Protein AF-A0A510J9M6-F1 (afdb_monomer_lite)

Secondary structure (DSSP, 8-state):
-HHHHHHHHHHHHHHH-SS--HHHHHHHHHHHHHHHHHHHHHT--TTS-----TTHHHHHHHHHHHHHHHHHHHHHHHHHHHHHHTT-HHHHHHHHHHHHHHHHHHHHHHHHHHHHHHHH-S-STTHHHHHHHHHHHHHHHHHHHHHHHHHHTT-GGGHHHHHHHHHHHH--TT-SS-HHHHHHS-HHHHHHHHHHHHHHHHHHHHHHHHHS-HHHHHHHHHHHHHHHHHHHHHHHHHHHHHHHHHTSSS-HHHHHHHHHHHHHHHHHHHHHHHHHTS----------

Structure (mmCIF, N/CA/C/O backbone):
data_AF-A0A510J9M6-F1
#
_entry.id   AF-A0A510J9M6-F1
#
loop_
_atom_site.group_PDB
_atom_site.id
_atom_site.type_symbol
_atom_site.label_atom_id
_atom_site.label_alt_id
_atom_site.label_comp_id
_atom_site.label_asym_id
_atom_site.label_entity_id
_atom_site.label_seq_id
_atom_site.pdbx_PDB_ins_code
_atom_site.Cartn_x
_atom_site.Cartn_y
_atom_site.Cartn_z
_atom_site.occupancy
_atom_site.B_iso_or_equiv
_atom_site.auth_seq_id
_atom_site.auth_comp_id
_atom_site.auth_asym_id
_atom_site.auth_atom_id
_atom_site.pdbx_PDB_model_num
ATOM 1 N N . MET A 1 1 ? 28.371 -8.648 14.569 1.00 33.22 1 MET A N 1
ATOM 2 C CA . MET A 1 1 ? 28.528 -9.184 13.195 1.00 33.22 1 MET A CA 1
ATOM 3 C C . MET A 1 1 ? 27.232 -9.119 12.382 1.00 33.22 1 MET A C 1
ATOM 5 O O . MET A 1 1 ? 27.293 -8.613 11.273 1.00 33.22 1 MET A O 1
ATOM 9 N N . ILE A 1 2 ? 26.071 -9.507 12.931 1.00 28.42 2 ILE A N 1
ATOM 10 C CA . ILE A 1 2 ? 24.758 -9.529 12.238 1.00 28.42 2 ILE A CA 1
ATOM 11 C C . ILE A 1 2 ? 24.434 -8.243 11.441 1.00 28.42 2 ILE A C 1
ATOM 13 O O . ILE A 1 2 ? 24.120 -8.328 10.259 1.00 28.42 2 ILE A O 1
ATOM 17 N N . LYS A 1 3 ? 24.613 -7.043 12.024 1.00 26.47 3 LYS A N 1
ATOM 18 C CA . LYS A 1 3 ? 24.410 -5.755 11.314 1.00 26.47 3 LYS A CA 1
ATOM 19 C C . LYS A 1 3 ? 25.260 -5.581 10.043 1.00 26.47 3 LYS A C 1
ATOM 21 O O . LYS A 1 3 ? 24.836 -4.878 9.136 1.00 26.47 3 LYS A O 1
ATOM 26 N N . LYS A 1 4 ? 26.450 -6.198 9.975 1.00 27.12 4 LYS A N 1
ATOM 27 C CA . LYS A 1 4 ? 27.247 -6.244 8.740 1.00 27.12 4 LYS A CA 1
ATOM 28 C C . LYS A 1 4 ? 26.675 -7.288 7.781 1.00 27.12 4 LYS A C 1
ATOM 30 O O . LYS A 1 4 ? 26.426 -6.936 6.643 1.00 27.12 4 LYS A O 1
ATOM 35 N N . MET A 1 5 ? 26.368 -8.504 8.247 1.00 28.47 5 MET A N 1
ATOM 36 C CA . MET A 1 5 ? 25.802 -9.570 7.402 1.00 28.47 5 MET A CA 1
ATOM 37 C C . MET A 1 5 ? 24.523 -9.152 6.662 1.00 28.47 5 MET A C 1
ATOM 39 O O . MET A 1 5 ? 24.453 -9.381 5.465 1.00 28.47 5 MET A O 1
ATOM 43 N N . ILE A 1 6 ? 23.551 -8.499 7.312 1.00 35.50 6 ILE A N 1
ATOM 44 C CA . ILE A 1 6 ? 22.284 -8.121 6.648 1.00 35.50 6 ILE A CA 1
ATOM 45 C C . ILE A 1 6 ? 22.521 -7.092 5.526 1.00 35.50 6 ILE A C 1
ATOM 47 O O . ILE A 1 6 ? 22.049 -7.290 4.407 1.00 35.50 6 ILE A O 1
ATOM 51 N N . MET A 1 7 ? 23.327 -6.048 5.769 1.00 30.92 7 MET A N 1
ATOM 52 C CA . MET A 1 7 ? 23.712 -5.112 4.700 1.00 30.92 7 MET A CA 1
ATOM 53 C C . MET A 1 7 ? 24.601 -5.768 3.638 1.00 30.92 7 MET A C 1
ATOM 55 O O . MET A 1 7 ? 24.479 -5.441 2.463 1.00 30.92 7 MET A O 1
ATOM 59 N N . THR A 1 8 ? 25.470 -6.709 4.017 1.00 29.86 8 THR A N 1
ATOM 60 C CA . THR A 1 8 ? 26.273 -7.485 3.066 1.00 29.86 8 THR A CA 1
ATOM 61 C C . THR A 1 8 ? 25.389 -8.373 2.195 1.00 29.86 8 THR A C 1
ATOM 63 O O . THR A 1 8 ? 25.648 -8.432 1.008 1.00 29.86 8 THR A O 1
ATOM 66 N N . VAL A 1 9 ? 24.316 -8.988 2.702 1.00 35.41 9 VAL A N 1
ATOM 67 C CA . VAL A 1 9 ? 23.367 -9.758 1.875 1.00 35.41 9 VAL A CA 1
ATOM 68 C C . VAL A 1 9 ? 22.630 -8.839 0.896 1.00 35.41 9 VAL A C 1
ATOM 70 O O . VAL A 1 9 ? 22.574 -9.149 -0.291 1.00 35.41 9 VAL A O 1
ATOM 73 N N . PHE A 1 10 ? 22.158 -7.670 1.348 1.00 34.81 10 PHE A N 1
ATOM 74 C CA . PHE A 1 10 ? 21.507 -6.689 0.468 1.00 34.81 10 PHE A CA 1
ATOM 75 C C . PHE A 1 10 ? 22.465 -6.121 -0.598 1.00 34.81 10 PHE A C 1
ATOM 77 O O . PHE A 1 10 ? 22.068 -5.901 -1.738 1.00 34.81 10 PHE A O 1
ATOM 84 N N . ALA A 1 11 ? 23.741 -5.913 -0.257 1.00 38.84 11 ALA A N 1
ATOM 85 C CA . ALA A 1 11 ? 24.764 -5.470 -1.201 1.00 38.84 11 ALA A CA 1
ATOM 86 C C . ALA A 1 11 ? 25.208 -6.588 -2.158 1.00 38.84 11 ALA A C 1
ATOM 88 O O . ALA A 1 11 ? 25.372 -6.335 -3.348 1.00 38.84 11 ALA A O 1
ATOM 89 N N . VAL A 1 12 ? 25.388 -7.818 -1.666 1.00 35.44 12 VAL A N 1
ATOM 90 C CA . VAL A 1 12 ? 25.851 -8.969 -2.454 1.00 35.44 12 VAL A CA 1
ATOM 91 C C . VAL A 1 12 ? 24.785 -9.397 -3.454 1.00 35.44 12 VAL A C 1
ATOM 93 O O . VAL A 1 12 ? 25.118 -9.490 -4.625 1.00 35.44 12 VAL A O 1
ATOM 96 N N . LEU A 1 13 ? 23.511 -9.544 -3.072 1.00 35.72 13 LEU A N 1
ATOM 97 C CA . LEU A 1 13 ? 22.448 -9.888 -4.036 1.00 35.72 13 LEU A CA 1
ATOM 98 C C . LEU A 1 13 ? 22.309 -8.844 -5.158 1.00 35.72 13 LEU A C 1
ATOM 100 O O . LEU A 1 13 ? 22.099 -9.199 -6.313 1.00 35.72 13 LEU A O 1
ATOM 104 N N . VAL A 1 14 ? 22.502 -7.561 -4.831 1.00 41.16 14 VAL A N 1
ATOM 105 C CA . VAL A 1 14 ? 22.455 -6.439 -5.788 1.00 41.16 14 VAL A CA 1
ATOM 106 C C . VAL A 1 14 ? 23.729 -6.318 -6.648 1.00 41.16 14 VAL A C 1
ATOM 108 O O . VAL A 1 14 ? 23.693 -5.627 -7.664 1.00 41.16 14 VAL A O 1
ATOM 111 N N . SER A 1 15 ? 24.847 -6.956 -6.275 1.00 38.09 15 SER A N 1
ATOM 112 C CA . SER A 1 15 ? 26.140 -6.826 -6.982 1.00 38.09 15 SER A CA 1
ATOM 113 C C . SER A 1 15 ? 26.690 -8.108 -7.610 1.00 38.09 15 SER A C 1
ATOM 115 O O . SER A 1 15 ? 27.525 -8.009 -8.505 1.00 38.09 15 SER A O 1
ATOM 117 N N . SER A 1 16 ? 26.256 -9.296 -7.177 1.00 31.70 16 SER A N 1
ATOM 118 C CA . SER A 1 16 ? 26.825 -10.578 -7.622 1.00 31.70 16 SER A CA 1
ATOM 119 C C . SER A 1 16 ? 26.042 -11.280 -8.731 1.00 31.70 16 SER A C 1
ATOM 121 O O . SER A 1 16 ? 26.575 -12.203 -9.346 1.00 31.70 16 SER A O 1
ATOM 123 N N . THR A 1 17 ? 24.810 -10.854 -9.024 1.00 35.97 17 THR A N 1
ATOM 124 C CA . THR A 1 17 ? 24.027 -11.379 -10.150 1.00 35.97 17 THR A CA 1
ATOM 125 C C . THR A 1 17 ? 23.686 -10.251 -11.118 1.00 35.97 17 THR A C 1
ATOM 127 O O . THR A 1 17 ? 23.282 -9.168 -10.707 1.00 35.97 17 THR A O 1
ATOM 130 N N . GLY A 1 18 ? 23.813 -10.501 -12.425 1.00 42.47 18 GLY A N 1
ATOM 131 C CA . GLY A 1 18 ? 23.361 -9.571 -13.472 1.00 42.47 18 GLY A CA 1
ATOM 132 C C . GLY A 1 18 ? 21.833 -9.477 -13.605 1.00 42.47 18 GLY A C 1
ATOM 133 O O . GLY A 1 18 ? 21.338 -8.963 -14.605 1.00 42.47 18 GLY A O 1
ATOM 134 N N . PHE A 1 19 ? 21.091 -9.995 -12.625 1.00 45.44 19 PHE A N 1
ATOM 135 C CA . PHE A 1 19 ? 19.638 -10.097 -12.608 1.00 45.44 19 PHE A CA 1
ATOM 136 C C . PHE A 1 19 ? 19.039 -9.175 -11.537 1.00 45.44 19 PHE A C 1
ATOM 138 O O . PHE A 1 19 ? 19.743 -8.550 -10.744 1.00 45.44 19 PHE A O 1
ATOM 145 N N . ALA A 1 20 ? 17.720 -9.014 -11.571 1.00 60.25 20 ALA A N 1
ATOM 146 C CA . ALA A 1 20 ? 16.975 -8.413 -10.469 1.00 60.25 20 ALA A CA 1
ATOM 147 C C . ALA A 1 20 ? 16.431 -9.518 -9.535 1.00 60.25 20 ALA A C 1
ATOM 149 O O . ALA A 1 20 ? 16.648 -10.695 -9.806 1.00 60.25 20 ALA A O 1
ATOM 150 N N . ILE A 1 21 ? 15.814 -9.156 -8.413 1.00 74.88 21 ILE A N 1
ATOM 151 C CA . ILE A 1 21 ? 15.669 -9.999 -7.212 1.00 74.88 21 ILE A CA 1
ATOM 152 C C . ILE A 1 21 ? 14.295 -10.704 -7.120 1.00 74.88 21 ILE A C 1
ATOM 154 O O . ILE A 1 21 ? 14.154 -11.672 -6.399 1.00 74.88 21 ILE A O 1
ATOM 158 N N . THR A 1 22 ? 13.292 -10.315 -7.898 1.00 84.31 22 THR A N 1
ATOM 159 C CA . THR A 1 22 ? 11.883 -10.727 -7.761 1.00 84.31 22 THR A CA 1
ATOM 160 C C . THR A 1 22 ? 11.230 -10.314 -6.442 1.00 84.31 22 THR A C 1
ATOM 162 O O . THR A 1 22 ? 11.853 -10.130 -5.393 1.00 84.31 22 THR A O 1
ATOM 165 N N . ASN A 1 23 ? 9.912 -10.168 -6.499 1.00 90.25 23 ASN A N 1
ATOM 166 C CA . ASN A 1 23 ? 9.091 -9.883 -5.329 1.00 90.25 23 ASN A CA 1
ATOM 167 C C . ASN A 1 23 ? 9.106 -11.041 -4.320 1.00 90.25 23 ASN A C 1
ATOM 169 O O . ASN A 1 23 ? 9.039 -10.804 -3.116 1.00 90.25 23 ASN A O 1
ATOM 173 N N . GLU A 1 24 ? 9.253 -12.281 -4.792 1.00 89.81 24 GLU A N 1
ATOM 174 C CA . GLU A 1 24 ? 9.304 -13.472 -3.942 1.00 89.81 24 GLU A CA 1
ATOM 175 C C . GLU A 1 24 ? 10.539 -13.455 -3.030 1.00 89.81 24 GLU A C 1
ATOM 177 O O . GLU A 1 24 ? 10.421 -13.690 -1.825 1.00 89.81 24 GLU A O 1
ATOM 182 N N . GLN A 1 25 ? 11.719 -13.098 -3.559 1.00 86.75 25 GLN A N 1
ATOM 183 C CA . GLN A 1 25 ? 12.928 -13.017 -2.732 1.00 86.75 25 GLN A CA 1
ATOM 184 C C . GLN A 1 25 ? 12.879 -11.820 -1.769 1.00 86.75 25 GLN A C 1
ATOM 186 O O . GLN A 1 25 ? 13.387 -11.935 -0.652 1.00 86.75 25 GLN A O 1
ATOM 191 N N . ILE A 1 26 ? 12.236 -10.702 -2.148 1.00 87.12 26 ILE A N 1
ATOM 192 C CA . ILE A 1 26 ? 11.988 -9.574 -1.230 1.00 87.12 26 ILE A CA 1
ATOM 193 C C . ILE A 1 26 ? 11.135 -10.033 -0.040 1.00 87.12 26 ILE A C 1
ATOM 195 O O . ILE A 1 26 ? 11.549 -9.830 1.101 1.00 87.12 26 ILE A O 1
ATOM 199 N N . ILE A 1 27 ? 10.001 -10.701 -0.284 1.00 88.81 27 ILE A N 1
ATOM 200 C CA . ILE A 1 27 ? 9.108 -11.212 0.774 1.00 88.81 27 ILE A CA 1
ATOM 201 C C . ILE A 1 27 ? 9.850 -12.221 1.664 1.00 88.81 27 ILE A C 1
ATOM 203 O O . ILE A 1 27 ? 9.823 -12.108 2.892 1.00 88.81 27 ILE A O 1
ATOM 207 N N . ALA A 1 28 ? 10.575 -13.177 1.071 1.00 87.25 28 ALA A N 1
ATOM 208 C CA . ALA A 1 28 ? 11.343 -14.171 1.821 1.00 87.25 28 ALA A CA 1
ATOM 209 C C . ALA A 1 28 ? 12.431 -13.526 2.706 1.00 87.25 28 ALA A C 1
ATOM 211 O O . ALA A 1 28 ? 12.620 -13.921 3.862 1.00 87.25 28 ALA A O 1
ATOM 212 N N . GLN A 1 29 ? 13.120 -12.495 2.203 1.00 83.31 29 GLN A N 1
ATOM 213 C CA . GLN A 1 29 ? 14.103 -11.731 2.974 1.00 83.31 29 GLN A CA 1
ATOM 214 C C . GLN A 1 29 ? 13.449 -10.873 4.069 1.00 83.31 29 GLN A C 1
ATOM 216 O O . GLN A 1 29 ? 14.010 -10.760 5.167 1.00 83.31 29 GLN A O 1
ATOM 221 N N . GLY A 1 30 ? 12.271 -10.303 3.802 1.00 86.06 30 GLY A N 1
ATOM 222 C CA . GLY A 1 30 ? 11.445 -9.589 4.775 1.00 86.06 30 GLY A CA 1
ATOM 223 C C . GLY A 1 30 ? 11.079 -10.494 5.949 1.00 86.06 30 GLY A C 1
ATOM 224 O O . GLY A 1 30 ? 11.444 -10.202 7.089 1.00 86.06 30 GLY A O 1
ATOM 225 N N . ALA A 1 31 ? 10.486 -11.656 5.668 1.00 86.25 31 ALA A N 1
ATOM 226 C CA . ALA A 1 31 ? 10.128 -12.667 6.664 1.00 86.25 31 ALA A CA 1
ATOM 227 C C . ALA A 1 31 ? 11.340 -13.154 7.486 1.00 86.25 31 ALA A C 1
ATOM 229 O O . ALA A 1 31 ? 11.278 -13.216 8.718 1.00 86.25 31 ALA A O 1
ATOM 230 N N . ALA A 1 32 ? 12.477 -13.435 6.838 1.00 86.88 32 ALA A N 1
ATOM 231 C CA . ALA A 1 32 ? 13.709 -13.820 7.531 1.00 86.88 32 ALA A CA 1
ATOM 232 C C . ALA A 1 32 ? 14.245 -12.704 8.449 1.00 86.88 32 ALA A C 1
ATOM 234 O O . ALA A 1 32 ? 14.728 -12.976 9.551 1.00 86.88 32 ALA A O 1
ATOM 235 N N . THR A 1 33 ? 14.125 -11.442 8.025 1.00 87.00 33 THR A N 1
ATOM 236 C CA . THR A 1 33 ? 14.540 -10.266 8.807 1.00 87.00 33 THR A CA 1
ATOM 237 C C . THR A 1 33 ? 13.612 -10.033 9.998 1.00 87.00 33 THR A C 1
ATOM 239 O O . THR A 1 33 ? 14.101 -9.849 11.113 1.00 87.00 33 THR A O 1
ATOM 242 N N . GLN A 1 34 ? 12.292 -10.121 9.800 1.00 86.19 34 GLN A N 1
ATOM 243 C CA . GLN A 1 34 ? 11.297 -10.086 10.876 1.00 86.19 34 GLN A CA 1
ATOM 244 C C . GLN A 1 34 ? 11.593 -11.158 11.930 1.00 86.19 34 GLN A C 1
ATOM 246 O O . GLN A 1 34 ? 11.709 -10.835 13.114 1.00 86.19 34 GLN A O 1
ATOM 251 N N . LYS A 1 35 ? 11.813 -12.412 11.504 1.00 87.12 35 LYS A N 1
ATOM 252 C CA . LYS A 1 35 ? 12.161 -13.512 12.411 1.00 87.12 35 LYS A CA 1
ATOM 253 C C . LYS A 1 35 ? 13.462 -13.236 13.169 1.00 87.12 35 LYS A C 1
ATOM 255 O O . LYS A 1 35 ? 13.491 -13.383 14.385 1.00 87.12 35 LYS A O 1
ATOM 260 N N . ALA A 1 36 ? 14.521 -12.792 12.490 1.00 86.94 36 ALA A N 1
ATOM 261 C CA . ALA A 1 36 ? 15.801 -12.497 13.135 1.00 86.94 36 ALA A CA 1
ATOM 262 C C . ALA A 1 36 ? 15.706 -11.352 14.163 1.00 86.94 36 ALA A C 1
ATOM 264 O O . ALA A 1 36 ? 16.387 -11.385 15.190 1.00 86.94 36 ALA A O 1
ATOM 265 N N . ILE A 1 37 ? 14.857 -10.346 13.917 1.00 86.00 37 ILE A N 1
ATOM 266 C CA . ILE A 1 37 ? 14.576 -9.270 14.877 1.00 86.00 37 ILE A CA 1
ATOM 267 C C . ILE A 1 37 ? 13.757 -9.815 16.053 1.00 86.00 37 ILE A C 1
ATOM 269 O O . ILE A 1 37 ? 14.122 -9.565 17.201 1.00 86.00 37 ILE A O 1
ATOM 273 N N . PHE A 1 38 ? 12.711 -10.607 15.803 1.00 85.12 38 PHE A N 1
ATOM 274 C CA . PHE A 1 38 ? 11.926 -11.246 16.860 1.00 85.12 38 PHE A CA 1
ATOM 275 C C . PHE A 1 38 ? 12.803 -12.134 17.756 1.00 85.12 38 PHE A C 1
ATOM 277 O O . PHE A 1 38 ? 12.872 -11.903 18.961 1.00 85.12 38 PHE A O 1
ATOM 284 N N . ASP A 1 39 ? 13.563 -13.066 17.171 1.00 83.88 39 ASP A N 1
ATOM 285 C CA . ASP A 1 39 ? 14.498 -13.953 17.877 1.00 83.88 39 ASP A CA 1
ATOM 286 C C . ASP A 1 39 ? 15.511 -13.151 18.719 1.00 83.88 39 ASP A C 1
ATOM 288 O O . ASP A 1 39 ? 15.842 -13.541 19.838 1.00 83.88 39 ASP A O 1
ATOM 292 N N . LYS A 1 40 ? 16.000 -12.012 18.211 1.00 83.81 40 LYS A N 1
ATOM 293 C CA . LYS A 1 40 ? 16.939 -11.121 18.914 1.00 83.81 40 LYS A CA 1
ATOM 294 C C . LYS A 1 40 ? 16.334 -10.492 20.172 1.00 83.81 40 LYS A C 1
ATOM 296 O O . LYS A 1 40 ? 17.072 -10.298 21.139 1.00 83.81 40 LYS A O 1
ATOM 301 N N . TYR A 1 41 ? 15.053 -10.121 20.161 1.00 78.06 41 TYR A N 1
ATOM 302 C CA . TYR A 1 41 ? 14.381 -9.547 21.333 1.00 78.06 41 TYR A CA 1
ATOM 303 C C . TYR A 1 41 ? 13.826 -10.621 22.273 1.00 78.06 41 TYR A C 1
ATOM 305 O O . TYR A 1 41 ? 13.896 -10.447 23.487 1.00 78.06 41 TYR A O 1
ATOM 313 N N . TYR A 1 42 ? 13.369 -11.753 21.737 1.00 76.25 42 TYR A N 1
ATOM 314 C CA . TYR A 1 42 ? 12.875 -12.886 22.515 1.00 76.25 42 TYR A CA 1
ATOM 315 C C . TYR A 1 42 ? 13.995 -13.578 23.313 1.00 76.25 42 TYR A C 1
ATOM 317 O O . TYR A 1 42 ? 13.843 -13.840 24.503 1.00 76.25 42 TYR A O 1
ATOM 325 N N . ASN A 1 43 ? 15.163 -13.806 22.701 1.00 71.19 43 ASN A N 1
ATOM 326 C CA . ASN A 1 43 ? 16.291 -14.514 23.328 1.00 71.19 43 ASN A CA 1
ATOM 327 C C . ASN A 1 43 ? 17.244 -13.592 24.125 1.00 71.19 43 ASN A C 1
ATOM 329 O O . ASN A 1 43 ? 18.419 -13.911 24.323 1.00 71.19 43 ASN A O 1
ATOM 333 N N . ARG A 1 44 ? 16.790 -12.406 24.548 1.00 58.31 44 ARG A N 1
ATOM 334 C CA . ARG A 1 44 ? 17.675 -11.311 24.984 1.00 58.31 44 ARG A CA 1
ATOM 335 C C . ARG A 1 44 ? 18.042 -11.318 26.478 1.00 58.31 44 ARG A C 1
ATOM 337 O O . ARG A 1 44 ? 17.899 -10.298 27.143 1.00 58.31 44 ARG A O 1
ATOM 344 N N . THR A 1 45 ? 18.639 -12.404 26.982 1.00 53.47 45 THR A N 1
ATOM 345 C CA . THR A 1 45 ? 19.448 -12.368 28.229 1.00 53.47 45 THR A CA 1
ATOM 346 C C . THR A 1 45 ? 20.642 -13.334 28.205 1.00 53.47 45 THR A C 1
ATOM 348 O O . THR A 1 45 ? 20.443 -14.511 27.915 1.00 53.47 45 THR A O 1
ATOM 351 N N . PRO A 1 46 ? 21.853 -12.908 28.628 1.00 52.44 46 PRO A N 1
ATOM 352 C CA . PRO A 1 46 ? 23.010 -13.797 28.821 1.00 52.44 46 PRO A CA 1
ATOM 353 C C . PRO A 1 46 ? 22.960 -14.723 30.056 1.00 52.44 46 PRO A C 1
ATOM 355 O O . PRO A 1 46 ? 23.931 -15.432 30.297 1.00 52.44 46 PRO A O 1
ATOM 358 N N . SER A 1 47 ? 21.904 -14.679 30.880 1.00 55.31 47 SER A N 1
ATOM 359 C CA . SER A 1 47 ? 21.914 -15.220 32.256 1.00 55.31 47 SER A CA 1
ATOM 360 C C . SER A 1 47 ? 20.735 -16.135 32.626 1.00 55.31 47 SER A C 1
ATOM 362 O O . SER A 1 47 ? 20.444 -16.306 33.806 1.00 55.31 47 SER A O 1
ATOM 364 N N . GLY A 1 48 ? 20.039 -16.719 31.646 1.00 48.75 48 GLY A N 1
ATOM 365 C CA . GLY A 1 48 ? 19.147 -17.872 31.863 1.00 48.75 48 GLY A CA 1
ATOM 366 C C . GLY A 1 48 ? 17.817 -17.641 32.601 1.00 48.75 48 GLY A C 1
ATOM 367 O O . GLY A 1 48 ? 17.032 -18.579 32.697 1.00 48.75 48 GLY A O 1
ATOM 368 N N . THR A 1 49 ? 17.514 -16.435 33.088 1.00 50.19 49 THR A N 1
ATOM 369 C CA . THR A 1 49 ? 16.210 -16.109 33.693 1.00 50.19 49 THR A CA 1
ATOM 370 C C . THR A 1 49 ? 15.323 -15.328 32.727 1.00 50.19 49 THR A C 1
ATOM 372 O O . THR A 1 49 ? 15.605 -14.190 32.352 1.00 50.19 49 THR A O 1
ATOM 375 N N . SER A 1 50 ? 14.210 -15.944 32.328 1.00 51.59 50 SER A N 1
ATOM 376 C CA . SER A 1 50 ? 13.259 -15.377 31.374 1.00 51.59 50 SER A CA 1
ATOM 377 C C . SER A 1 50 ? 12.453 -14.224 31.978 1.00 51.59 50 SER A C 1
ATOM 379 O O . SER A 1 50 ? 11.385 -14.432 32.559 1.00 51.59 50 SER A O 1
ATOM 381 N N . ARG A 1 51 ? 12.892 -12.982 31.756 1.00 45.84 51 ARG A N 1
ATOM 382 C CA . ARG A 1 51 ? 11.939 -11.875 31.630 1.00 45.84 51 ARG A CA 1
ATOM 383 C C . ARG A 1 51 ? 11.441 -11.856 30.190 1.00 45.84 51 ARG A C 1
ATOM 385 O O . ARG A 1 51 ? 12.145 -11.370 29.310 1.00 45.84 51 ARG A O 1
ATOM 392 N N . LYS A 1 52 ? 10.217 -12.356 29.966 1.00 51.16 52 LYS A N 1
ATOM 393 C CA . LYS A 1 52 ? 9.413 -11.890 28.827 1.00 51.16 52 LYS A CA 1
ATOM 394 C C . LYS A 1 52 ? 9.435 -10.362 28.890 1.00 51.16 52 LYS A C 1
ATOM 396 O O . LYS A 1 52 ? 9.086 -9.804 29.932 1.00 51.16 52 LYS A O 1
ATOM 401 N N . ASP A 1 53 ? 9.872 -9.699 27.823 1.00 51.97 53 ASP A N 1
ATOM 402 C CA . ASP A 1 53 ? 9.644 -8.263 27.691 1.00 51.97 53 ASP A CA 1
ATOM 403 C C . ASP A 1 53 ? 8.124 -8.073 27.683 1.00 51.97 53 ASP A C 1
ATOM 405 O O . ASP A 1 53 ? 7.445 -8.537 26.766 1.00 51.97 53 ASP A O 1
ATOM 409 N N . GLY A 1 54 ? 7.587 -7.453 28.740 1.00 56.00 54 GLY A N 1
ATOM 410 C CA . GLY A 1 54 ? 6.147 -7.226 28.889 1.00 56.00 54 GLY A CA 1
ATOM 411 C C . GLY A 1 54 ? 5.567 -6.368 27.763 1.00 56.00 54 GLY A C 1
ATOM 412 O O . GLY A 1 54 ? 4.358 -6.330 27.598 1.00 56.00 54 GLY A O 1
ATOM 413 N N . ASN A 1 55 ? 6.433 -5.722 26.976 1.00 70.06 55 ASN A N 1
ATOM 414 C CA . ASN A 1 55 ? 6.103 -4.958 25.786 1.00 70.06 55 ASN A CA 1
ATOM 415 C C . ASN A 1 55 ? 6.984 -5.367 24.586 1.00 70.06 55 ASN A C 1
ATOM 417 O O . ASN A 1 55 ? 7.392 -4.510 23.803 1.00 70.06 55 ASN A O 1
ATOM 421 N N . LEU A 1 56 ? 7.263 -6.670 24.407 1.00 73.50 56 LEU A N 1
ATOM 422 C CA . LEU A 1 56 ? 8.095 -7.217 23.316 1.00 73.50 56 LEU A CA 1
ATOM 423 C C . LEU A 1 56 ? 7.807 -6.583 21.941 1.00 73.50 56 LEU A C 1
ATOM 425 O O . LEU A 1 56 ? 8.732 -6.261 21.195 1.00 73.50 56 LEU A O 1
ATOM 429 N N . LEU A 1 57 ? 6.531 -6.365 21.618 1.00 75.94 57 LEU A N 1
ATOM 430 C CA . LEU A 1 57 ? 6.093 -5.780 20.349 1.00 75.94 57 LEU A CA 1
ATOM 431 C C . LEU A 1 57 ? 6.545 -4.317 20.166 1.00 75.94 57 LEU A C 1
ATOM 433 O O . LEU A 1 57 ? 6.953 -3.938 19.068 1.00 75.94 57 LEU A O 1
ATOM 437 N N . ASN A 1 58 ? 6.582 -3.523 21.243 1.00 76.38 58 ASN A N 1
ATOM 438 C CA . ASN A 1 58 ? 7.104 -2.148 21.227 1.00 76.38 58 ASN A CA 1
ATOM 439 C C . ASN A 1 58 ? 8.622 -2.103 20.991 1.00 76.38 58 ASN A C 1
ATOM 441 O O . ASN A 1 58 ? 9.136 -1.100 20.502 1.00 76.38 58 ASN A O 1
ATOM 445 N N . SER A 1 59 ? 9.336 -3.184 21.311 1.00 79.06 59 SER A N 1
ATOM 446 C CA . SER A 1 59 ? 10.770 -3.338 21.050 1.00 79.06 59 SER A CA 1
ATOM 447 C C . SER A 1 59 ? 11.052 -3.871 19.632 1.00 79.06 59 SER A C 1
ATOM 449 O O . SER A 1 59 ? 11.973 -3.401 18.962 1.00 79.06 59 SER A O 1
ATOM 451 N N . VAL A 1 60 ? 10.257 -4.838 19.155 1.00 82.44 60 VAL A N 1
ATOM 452 C CA . VAL A 1 60 ? 10.425 -5.503 17.848 1.00 82.44 60 VAL A CA 1
ATOM 453 C C . VAL A 1 60 ? 10.011 -4.599 16.684 1.00 82.44 60 VAL A C 1
ATOM 455 O O . VAL A 1 60 ? 10.797 -4.387 15.758 1.00 82.44 60 VAL A O 1
ATOM 458 N N . PHE A 1 61 ? 8.791 -4.056 16.708 1.00 83.19 61 PHE A N 1
ATOM 459 C CA . PHE A 1 61 ? 8.197 -3.424 15.528 1.00 83.19 61 PHE A CA 1
ATOM 460 C C . PHE A 1 61 ? 8.911 -2.150 15.048 1.00 83.19 61 PHE A C 1
ATOM 462 O O . PHE A 1 61 ? 9.112 -2.0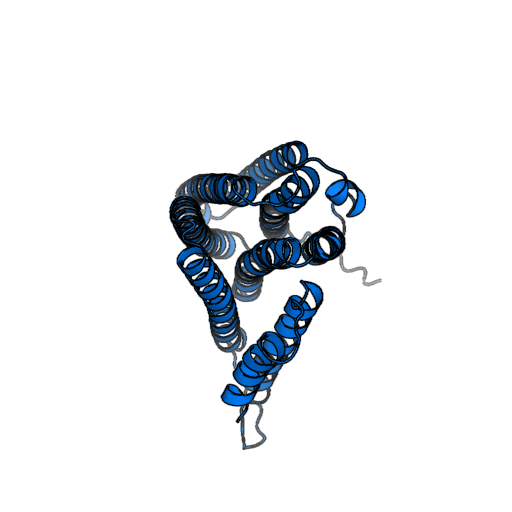36 13.837 1.00 83.19 61 PHE A O 1
ATOM 469 N N . PRO A 1 62 ? 9.384 -1.224 15.910 1.00 85.62 62 PRO A N 1
ATOM 470 C CA . PRO A 1 62 ? 10.142 -0.063 15.442 1.00 85.62 62 PRO A CA 1
ATOM 471 C C . PRO A 1 62 ? 11.431 -0.450 14.712 1.00 85.62 62 PRO A C 1
ATOM 473 O O . PRO A 1 62 ? 11.812 0.221 13.753 1.00 85.62 62 PRO A O 1
ATOM 476 N N . GLU A 1 63 ? 12.094 -1.544 15.110 1.00 87.62 63 GLU A N 1
ATOM 477 C CA . GLU A 1 63 ? 13.275 -2.031 14.394 1.00 87.62 63 GLU A CA 1
ATOM 478 C C . GLU A 1 63 ? 12.901 -2.651 13.045 1.00 87.62 63 GLU A C 1
ATOM 480 O O . GLU A 1 63 ? 13.590 -2.381 12.063 1.00 87.62 63 GLU A O 1
ATOM 485 N N . VAL A 1 64 ? 11.802 -3.409 12.953 1.00 86.31 64 VAL A N 1
ATOM 486 C CA . VAL A 1 64 ? 11.322 -3.930 11.662 1.00 86.31 64 VAL A CA 1
ATOM 487 C C . VAL A 1 64 ? 10.991 -2.789 10.696 1.00 86.31 64 VAL A C 1
ATOM 489 O O . VAL A 1 64 ? 11.544 -2.754 9.597 1.00 86.31 64 VAL A O 1
ATOM 492 N N . ILE A 1 65 ? 10.166 -1.821 11.115 1.00 85.19 65 ILE A N 1
ATOM 493 C CA . ILE A 1 65 ? 9.784 -0.674 10.273 1.00 85.19 65 ILE A CA 1
ATOM 494 C C . ILE A 1 65 ? 11.022 0.136 9.859 1.00 85.19 65 ILE A C 1
ATOM 496 O O . ILE A 1 65 ? 11.161 0.473 8.689 1.00 85.19 65 ILE A O 1
ATOM 500 N N . THR A 1 66 ? 11.991 0.347 10.759 1.00 86.00 66 THR A N 1
ATOM 501 C CA . THR A 1 66 ? 13.255 1.032 10.417 1.00 86.00 66 THR A CA 1
ATOM 502 C C . THR A 1 66 ? 14.062 0.288 9.342 1.00 86.00 66 THR A C 1
ATOM 504 O O . THR A 1 66 ? 14.692 0.926 8.496 1.00 86.00 66 THR A O 1
ATOM 507 N N . ASN A 1 67 ? 14.075 -1.052 9.350 1.00 85.25 67 ASN A N 1
ATOM 508 C CA . ASN A 1 67 ? 14.742 -1.827 8.297 1.00 85.25 67 ASN A CA 1
ATOM 509 C C . ASN A 1 67 ? 13.985 -1.717 6.962 1.00 85.25 67 ASN A C 1
ATOM 511 O O . ASN A 1 67 ? 14.620 -1.528 5.924 1.00 85.25 67 ASN A O 1
ATOM 515 N N . LEU A 1 68 ? 12.650 -1.772 6.988 1.00 83.62 68 LEU A N 1
ATOM 516 C CA . LEU A 1 68 ? 11.803 -1.662 5.798 1.00 83.62 68 LEU A CA 1
ATOM 517 C C . LEU A 1 68 ? 11.871 -0.261 5.152 1.00 83.62 68 LEU A C 1
ATOM 519 O O . LEU A 1 68 ? 12.014 -0.151 3.934 1.00 83.62 68 LEU A O 1
ATOM 523 N N . ASP A 1 69 ? 11.896 0.803 5.960 1.00 78.81 69 ASP A N 1
ATOM 524 C CA . ASP A 1 69 ? 12.181 2.180 5.525 1.00 78.81 69 ASP A CA 1
ATOM 525 C C . ASP A 1 69 ? 13.569 2.301 4.877 1.00 78.81 69 ASP A C 1
ATOM 527 O O . ASP A 1 69 ? 13.755 3.033 3.902 1.00 78.81 69 ASP A O 1
ATOM 531 N N . GLY A 1 70 ? 14.564 1.583 5.410 1.00 78.56 70 GLY A N 1
ATOM 532 C CA . GLY A 1 70 ? 15.911 1.516 4.842 1.00 78.56 70 GLY A CA 1
ATOM 533 C C . GLY A 1 70 ? 15.933 0.876 3.451 1.00 78.56 70 GLY A C 1
ATOM 534 O O . GLY A 1 70 ? 16.596 1.394 2.550 1.00 78.56 70 GLY A O 1
ATOM 535 N N . ILE A 1 71 ? 15.169 -0.204 3.259 1.00 78.69 71 ILE A N 1
ATOM 536 C CA . ILE A 1 71 ? 14.972 -0.854 1.953 1.00 78.69 71 ILE A CA 1
ATOM 537 C C . ILE A 1 71 ? 14.303 0.115 0.973 1.00 78.69 71 ILE A C 1
ATOM 539 O O . ILE A 1 71 ? 14.811 0.308 -0.133 1.00 78.69 71 ILE A O 1
ATOM 543 N N . ASN A 1 72 ? 13.224 0.776 1.400 1.00 78.50 72 ASN A N 1
ATOM 544 C CA . ASN A 1 72 ? 12.469 1.723 0.582 1.00 78.50 72 ASN A CA 1
ATOM 545 C C . ASN A 1 72 ? 13.346 2.895 0.099 1.00 78.50 72 ASN A C 1
ATOM 547 O O . ASN A 1 72 ? 13.465 3.147 -1.102 1.00 78.50 72 ASN A O 1
ATOM 551 N N . ARG A 1 73 ? 14.086 3.538 1.014 1.00 80.62 73 ARG A N 1
ATOM 552 C CA . ARG A 1 73 ? 15.070 4.579 0.656 1.00 80.62 73 ARG A CA 1
ATOM 553 C C . ARG A 1 73 ? 16.122 4.061 -0.325 1.00 80.62 73 ARG A C 1
ATOM 555 O O . ARG A 1 73 ? 16.444 4.748 -1.288 1.00 80.62 73 ARG A O 1
ATOM 562 N N . GLY A 1 74 ? 16.599 2.829 -0.138 1.00 80.75 74 GLY A N 1
ATOM 563 C CA . GLY A 1 74 ? 17.530 2.181 -1.062 1.00 80.75 74 GLY A CA 1
ATOM 564 C C . GLY A 1 74 ? 16.961 1.948 -2.469 1.00 80.75 74 GLY A C 1
ATOM 565 O O . GLY A 1 74 ? 17.719 1.992 -3.438 1.00 80.75 74 GLY A O 1
ATOM 566 N N . ILE A 1 75 ? 15.652 1.720 -2.610 1.00 79.06 75 ILE A N 1
ATOM 567 C CA . ILE A 1 75 ? 14.953 1.657 -3.906 1.00 79.06 75 ILE A CA 1
ATOM 568 C C . ILE A 1 75 ? 14.849 3.063 -4.517 1.00 79.06 75 ILE A C 1
ATOM 570 O O . ILE A 1 75 ? 15.196 3.250 -5.688 1.00 79.06 75 ILE A O 1
ATOM 574 N N . TYR A 1 76 ? 14.442 4.056 -3.718 1.00 83.94 76 TYR A N 1
ATOM 575 C CA . TYR A 1 76 ? 14.333 5.452 -4.142 1.00 83.94 76 TYR A CA 1
ATOM 576 C C . TYR A 1 76 ? 15.663 6.016 -4.661 1.00 83.94 76 TYR A C 1
ATOM 578 O O . TYR A 1 76 ? 15.715 6.522 -5.783 1.00 83.94 76 TYR A O 1
ATOM 586 N N . ASP A 1 77 ? 16.750 5.879 -3.897 1.00 85.62 77 ASP A N 1
ATOM 587 C CA . ASP A 1 77 ? 18.061 6.427 -4.257 1.00 85.62 77 ASP A CA 1
ATOM 588 C C . ASP A 1 77 ? 18.606 5.801 -5.551 1.00 85.62 77 ASP A C 1
ATOM 590 O O . ASP A 1 77 ? 19.110 6.514 -6.422 1.00 85.62 77 ASP A O 1
ATOM 594 N N . LYS A 1 78 ? 18.448 4.479 -5.732 1.00 85.31 78 LYS A N 1
ATOM 595 C CA . LYS A 1 78 ? 18.851 3.773 -6.963 1.00 85.31 78 LYS A CA 1
ATOM 596 C C . LYS A 1 78 ? 18.131 4.320 -8.193 1.00 85.31 78 LYS A C 1
ATOM 598 O O . LYS A 1 78 ? 18.778 4.653 -9.185 1.00 85.31 78 LYS A O 1
ATOM 603 N N . GLU A 1 79 ? 16.805 4.426 -8.140 1.00 89.12 79 GLU A N 1
ATOM 604 C CA . GLU A 1 79 ? 16.027 4.902 -9.285 1.00 89.12 79 GLU A CA 1
ATOM 605 C C . GLU A 1 79 ? 16.246 6.401 -9.535 1.00 89.12 79 GLU A C 1
ATOM 607 O O . GLU A 1 79 ? 16.368 6.819 -10.686 1.00 89.12 79 GLU A O 1
ATOM 612 N N . PHE A 1 80 ? 16.394 7.211 -8.483 1.00 89.31 80 PHE A N 1
ATOM 613 C CA . PHE A 1 80 ? 16.704 8.636 -8.600 1.00 89.31 80 PHE A CA 1
ATOM 614 C C . PHE A 1 80 ? 18.089 8.887 -9.219 1.00 89.31 80 PHE A C 1
ATOM 616 O O . PHE A 1 80 ? 18.237 9.812 -10.028 1.00 89.31 80 PHE A O 1
ATOM 623 N N . ASN A 1 81 ? 19.092 8.068 -8.889 1.00 89.00 81 ASN A N 1
ATOM 624 C CA . ASN A 1 81 ? 20.424 8.128 -9.497 1.00 89.00 81 ASN A CA 1
ATOM 625 C C . ASN A 1 81 ? 20.378 7.712 -10.970 1.00 89.00 81 ASN A C 1
ATOM 627 O O . ASN A 1 81 ? 20.757 8.517 -11.822 1.00 89.00 81 ASN A O 1
ATOM 631 N N . ARG A 1 82 ? 19.774 6.558 -11.287 1.00 91.00 82 ARG A N 1
ATOM 632 C CA . ARG A 1 82 ? 19.586 6.080 -12.669 1.00 91.00 82 ARG A CA 1
ATOM 633 C C . ARG A 1 82 ? 18.860 7.103 -13.554 1.00 91.00 82 ARG A C 1
ATOM 635 O O . ARG A 1 82 ? 19.307 7.393 -14.659 1.00 91.00 82 ARG A O 1
ATOM 642 N N . LEU A 1 83 ? 17.776 7.709 -13.058 1.00 93.06 83 LEU A N 1
ATOM 643 C CA . LEU A 1 83 ? 17.049 8.792 -13.744 1.00 93.06 83 LEU A CA 1
ATOM 644 C C . LEU A 1 83 ? 17.925 10.036 -13.989 1.00 93.06 83 LEU A C 1
ATOM 646 O O . LEU A 1 83 ? 17.664 10.807 -14.910 1.00 93.06 83 LEU A O 1
ATOM 650 N N . GLY A 1 84 ? 18.938 10.265 -13.147 1.00 90.31 84 GLY A N 1
ATOM 651 C CA . GLY A 1 84 ? 19.929 11.328 -13.321 1.00 90.31 84 GLY A CA 1
ATOM 652 C C . GLY A 1 84 ? 20.968 10.995 -14.389 1.00 90.31 84 GLY A C 1
ATOM 653 O O . GLY A 1 84 ? 21.207 11.816 -15.270 1.00 90.31 84 GLY A O 1
ATOM 654 N N . GLU A 1 85 ? 21.538 9.792 -14.333 1.00 92.12 85 GLU A N 1
ATOM 655 C CA . GLU A 1 85 ? 22.521 9.274 -15.297 1.00 92.12 85 GLU A CA 1
ATOM 656 C C . GLU A 1 85 ? 21.942 9.218 -16.718 1.00 92.12 85 GLU A C 1
ATOM 658 O O . GLU A 1 85 ? 22.558 9.710 -17.663 1.00 92.12 85 GLU A O 1
ATOM 663 N N . ALA A 1 86 ? 20.705 8.727 -16.851 1.00 90.06 86 ALA A N 1
ATOM 664 C CA . ALA A 1 86 ? 19.952 8.690 -18.104 1.00 90.06 86 ALA A CA 1
ATOM 665 C C . ALA A 1 86 ? 19.419 10.068 -18.562 1.00 90.06 86 ALA A C 1
ATOM 667 O O . ALA A 1 86 ? 18.787 10.163 -19.611 1.00 90.06 86 ALA A O 1
ATOM 668 N N . LYS A 1 87 ? 19.651 11.143 -17.790 1.00 93.69 87 LYS A N 1
ATOM 669 C CA . LYS A 1 87 ? 19.180 12.519 -18.061 1.00 93.69 87 LYS A CA 1
ATOM 670 C C . LYS A 1 87 ? 17.654 12.640 -18.245 1.00 93.69 87 LYS A C 1
ATOM 672 O O . LYS A 1 87 ? 17.161 13.591 -18.853 1.00 93.69 87 LYS A O 1
ATOM 677 N N . GLU A 1 88 ? 16.875 11.729 -17.658 1.00 93.81 88 GLU A N 1
ATOM 678 C CA . GLU A 1 88 ? 15.406 11.692 -17.732 1.00 93.81 88 GLU A CA 1
ATOM 679 C C . GLU A 1 88 ? 14.757 12.737 -16.790 1.00 93.81 88 GLU A C 1
ATOM 681 O O . GLU A 1 88 ? 13.924 12.416 -15.939 1.00 93.81 88 GLU A O 1
ATOM 686 N N . HIS A 1 89 ? 15.130 14.018 -16.914 1.00 93.62 89 HIS A N 1
ATOM 687 C CA . HIS A 1 89 ? 14.792 15.086 -15.958 1.00 93.62 89 HIS A CA 1
ATOM 688 C C . HIS A 1 89 ? 13.290 15.192 -15.630 1.00 93.62 89 HIS A C 1
ATOM 690 O O . HIS A 1 89 ? 12.924 15.351 -14.463 1.00 93.62 89 HIS A O 1
ATOM 696 N N . LYS A 1 90 ? 12.409 15.052 -16.633 1.00 95.12 90 LYS A N 1
ATOM 697 C CA . LYS A 1 90 ? 10.949 15.063 -16.432 1.00 95.12 90 LYS A CA 1
ATOM 698 C C . LYS A 1 90 ? 10.501 13.894 -15.550 1.00 95.12 90 LYS A C 1
ATOM 700 O O . LYS A 1 90 ? 9.807 14.112 -14.562 1.00 95.12 90 LYS A O 1
ATOM 705 N N . ARG A 1 91 ? 10.947 12.671 -15.856 1.00 95.06 91 ARG A N 1
ATOM 706 C CA . ARG A 1 91 ? 10.592 11.472 -15.081 1.00 95.06 91 ARG A CA 1
ATOM 707 C C . ARG A 1 91 ? 11.199 11.486 -13.683 1.00 95.06 91 ARG A C 1
ATOM 709 O O . ARG A 1 91 ? 10.535 11.063 -12.745 1.00 95.06 91 ARG A O 1
ATOM 716 N N . LYS A 1 92 ? 12.401 12.050 -13.521 1.00 96.00 92 LYS A N 1
ATOM 717 C CA . LYS A 1 92 ? 13.026 12.314 -12.214 1.00 96.00 92 LYS A CA 1
ATOM 718 C C . LYS A 1 92 ? 12.168 13.223 -11.332 1.00 96.00 92 LYS A C 1
ATOM 720 O O . LYS A 1 92 ? 12.044 12.972 -10.135 1.00 96.00 92 LYS A O 1
ATOM 725 N N . SER A 1 93 ? 11.539 14.240 -11.925 1.00 96.38 93 SER A N 1
ATOM 726 C CA . SER A 1 93 ? 10.579 15.107 -11.233 1.00 96.38 93 SER A CA 1
ATOM 727 C C . SER A 1 93 ? 9.302 14.351 -10.838 1.00 96.38 93 SER A C 1
ATOM 729 O O . SER A 1 93 ? 8.920 14.376 -9.667 1.00 96.38 93 SER A O 1
ATOM 731 N N . THR A 1 94 ? 8.690 13.603 -11.768 1.00 96.88 94 THR A N 1
ATOM 732 C CA . THR A 1 94 ? 7.487 12.793 -11.489 1.00 96.88 94 THR A CA 1
ATOM 733 C C . THR A 1 94 ? 7.737 11.747 -10.399 1.00 96.88 94 THR A C 1
ATOM 735 O O . THR A 1 94 ? 6.947 11.641 -9.466 1.00 96.88 94 THR A O 1
ATOM 738 N N . PHE A 1 95 ? 8.868 11.036 -10.453 1.00 96.06 95 PHE A N 1
ATOM 739 C CA . PHE A 1 95 ? 9.259 10.052 -9.442 1.00 96.06 95 PHE A CA 1
ATOM 740 C C . PHE A 1 95 ? 9.401 10.677 -8.049 1.00 96.06 95 PHE A C 1
ATOM 742 O O . PHE A 1 95 ? 8.859 10.163 -7.073 1.00 96.06 95 PHE A O 1
ATOM 749 N N . ARG A 1 96 ? 10.068 11.837 -7.953 1.00 95.81 96 ARG A N 1
ATOM 750 C CA . ARG A 1 96 ? 10.199 12.576 -6.690 1.00 95.81 96 ARG A CA 1
ATOM 751 C C . ARG A 1 96 ? 8.838 13.015 -6.136 1.00 95.81 96 ARG A C 1
ATOM 753 O O . ARG A 1 96 ? 8.614 12.884 -4.938 1.00 95.81 96 ARG A O 1
ATOM 760 N N . LYS A 1 97 ? 7.935 13.511 -6.991 1.00 97.06 97 LYS A N 1
ATOM 761 C CA . LYS A 1 97 ? 6.555 13.886 -6.624 1.00 97.06 97 LYS A CA 1
ATOM 762 C C . LYS A 1 97 ? 5.783 12.680 -6.074 1.00 97.06 97 LYS A C 1
ATOM 764 O O . LYS A 1 97 ? 5.247 12.762 -4.973 1.00 97.06 97 LYS A O 1
ATOM 769 N N . MET A 1 98 ? 5.787 11.566 -6.807 1.00 97.06 98 MET A N 1
ATOM 770 C CA . MET A 1 98 ? 5.155 10.303 -6.416 1.00 97.06 98 MET A CA 1
ATOM 771 C C . MET A 1 98 ? 5.674 9.803 -5.061 1.00 97.06 98 MET A C 1
ATOM 773 O O . MET A 1 98 ? 4.877 9.488 -4.185 1.00 97.06 98 MET A O 1
ATOM 777 N N . TYR A 1 99 ? 6.995 9.787 -4.861 1.00 94.44 99 TYR A N 1
ATOM 778 C CA . TYR A 1 99 ? 7.601 9.333 -3.609 1.00 94.44 99 TYR A CA 1
ATOM 779 C C . TYR A 1 99 ? 7.250 10.230 -2.412 1.00 94.44 99 TYR A C 1
ATOM 781 O O . TYR A 1 99 ? 6.977 9.721 -1.328 1.00 94.44 99 TYR A O 1
ATOM 789 N N . VAL A 1 100 ? 7.200 11.557 -2.587 1.00 95.44 100 VAL A N 1
ATOM 790 C CA . VAL A 1 100 ? 6.734 12.469 -1.524 1.00 95.44 100 VAL A CA 1
ATOM 791 C C . VAL A 1 100 ? 5.275 12.180 -1.162 1.00 95.44 100 VAL A C 1
ATOM 793 O O . VAL A 1 100 ? 4.970 12.005 0.012 1.00 95.44 100 VAL A O 1
ATOM 796 N N . GLN A 1 101 ? 4.396 12.039 -2.156 1.00 97.50 101 GLN A N 1
ATOM 797 C CA . GLN A 1 101 ? 2.972 11.765 -1.924 1.00 97.50 101 GLN A CA 1
ATOM 798 C C . GLN A 1 101 ? 2.724 10.391 -1.292 1.00 97.50 101 GLN A C 1
ATOM 800 O O . GLN A 1 101 ? 1.842 10.265 -0.448 1.00 97.50 101 GLN A O 1
ATOM 805 N N . PHE A 1 102 ? 3.531 9.388 -1.641 1.00 95.69 102 PHE A N 1
ATOM 806 C CA . PHE A 1 102 ? 3.544 8.101 -0.952 1.00 95.69 102 PHE A CA 1
ATOM 807 C C . PHE A 1 102 ? 3.905 8.257 0.536 1.00 95.69 102 PHE A C 1
ATOM 809 O O . PHE A 1 102 ? 3.189 7.757 1.398 1.00 95.69 102 PHE A O 1
ATOM 816 N N . ASN A 1 103 ? 4.971 8.999 0.860 1.00 94.00 103 ASN A N 1
ATOM 817 C CA . ASN A 1 103 ? 5.362 9.240 2.254 1.00 94.00 103 ASN A CA 1
ATOM 818 C C . ASN A 1 103 ? 4.281 10.015 3.033 1.00 94.00 103 ASN A C 1
ATOM 820 O O . ASN A 1 103 ? 4.003 9.677 4.184 1.00 94.00 103 ASN A O 1
ATOM 824 N N . ASP A 1 104 ? 3.636 11.008 2.411 1.00 96.75 104 ASP A N 1
ATOM 825 C CA . ASP A 1 104 ? 2.502 11.725 3.009 1.00 96.75 104 ASP A CA 1
ATOM 826 C C . ASP A 1 104 ? 1.312 10.782 3.274 1.00 96.75 104 ASP A C 1
ATOM 828 O O . ASP A 1 104 ? 0.715 10.833 4.354 1.00 96.75 104 ASP A O 1
ATOM 832 N N . TYR A 1 105 ? 0.995 9.889 2.326 1.00 96.56 105 TYR A N 1
ATOM 833 C CA . TYR A 1 105 ? -0.034 8.854 2.469 1.00 96.56 105 TYR A CA 1
ATOM 834 C C . TYR A 1 105 ? 0.276 7.884 3.618 1.00 96.56 105 TYR A C 1
ATOM 836 O O . TYR A 1 105 ? -0.564 7.727 4.500 1.00 96.56 105 TYR A O 1
ATOM 844 N N . ILE A 1 106 ? 1.478 7.297 3.680 1.00 93.31 106 ILE A N 1
ATOM 845 C CA . ILE A 1 106 ? 1.886 6.383 4.766 1.00 93.31 106 ILE A CA 1
ATOM 846 C C . ILE A 1 106 ? 1.851 7.075 6.130 1.00 93.31 106 ILE A C 1
ATOM 848 O O . ILE A 1 106 ? 1.360 6.506 7.110 1.00 93.31 106 ILE A O 1
ATOM 852 N N . LEU A 1 107 ? 2.340 8.316 6.211 1.00 93.12 107 LEU A N 1
ATOM 853 C CA . LEU A 1 107 ? 2.341 9.082 7.453 1.00 93.12 107 LEU A CA 1
ATOM 854 C C . LEU A 1 107 ? 0.915 9.369 7.943 1.00 93.12 107 LEU A C 1
ATOM 856 O O . LEU A 1 107 ? 0.671 9.356 9.153 1.00 93.12 107 LEU A O 1
ATOM 860 N N . GLU A 1 108 ? -0.029 9.623 7.034 1.00 95.75 108 GLU A N 1
ATOM 861 C CA . GLU A 1 108 ? -1.436 9.762 7.400 1.00 95.75 108 GLU A CA 1
ATOM 862 C C . GLU A 1 108 ? -2.088 8.411 7.714 1.00 95.75 108 GLU A C 1
ATOM 864 O O . GLU A 1 108 ? -2.817 8.336 8.698 1.00 95.75 108 GLU A O 1
ATOM 869 N N . ASN A 1 109 ? -1.774 7.339 6.976 1.00 94.00 109 ASN A N 1
ATOM 870 C CA . ASN A 1 109 ? -2.298 5.994 7.239 1.00 94.00 109 ASN A CA 1
ATOM 871 C C . ASN A 1 109 ? -1.898 5.516 8.641 1.00 94.00 109 ASN A C 1
ATOM 873 O O . ASN A 1 109 ? -2.731 5.016 9.393 1.00 94.00 109 ASN A O 1
ATOM 877 N N . SER A 1 110 ? -0.649 5.762 9.049 1.00 91.50 110 SER A N 1
ATOM 878 C CA . SER A 1 110 ? -0.159 5.466 10.399 1.00 91.50 110 SER A CA 1
ATOM 879 C C . SER A 1 110 ? -0.945 6.213 11.489 1.00 91.50 110 SER A C 1
ATOM 881 O O . SER A 1 110 ? -1.340 5.617 12.495 1.00 91.50 110 SER A O 1
ATOM 883 N N . LYS A 1 111 ? -1.217 7.511 11.291 1.00 92.88 111 LYS A N 1
ATOM 884 C CA . LYS A 1 111 ? -1.997 8.334 12.236 1.00 92.88 111 LYS A CA 1
ATOM 885 C C . LYS A 1 111 ? -3.462 7.910 12.282 1.00 92.88 111 LYS A C 1
ATOM 887 O O . LYS A 1 111 ? -4.020 7.775 13.367 1.00 92.88 111 LYS A O 1
ATOM 892 N N . PHE A 1 112 ? -4.067 7.698 11.118 1.00 94.44 112 PHE A N 1
ATOM 893 C CA . PHE A 1 112 ? -5.446 7.252 10.974 1.00 94.44 112 PHE A CA 1
ATOM 894 C C . PHE A 1 112 ? -5.645 5.883 11.623 1.00 94.44 112 PHE A C 1
ATOM 896 O O . PHE A 1 112 ? -6.486 5.770 12.507 1.00 94.44 112 PHE A O 1
ATOM 903 N N . SER A 1 113 ? -4.811 4.895 11.284 1.00 92.44 113 SER A N 1
ATOM 904 C CA . SER A 1 113 ? -4.838 3.557 11.890 1.00 92.44 113 SER A CA 1
ATOM 905 C C . SER A 1 113 ? -4.713 3.633 13.408 1.00 92.44 113 SER A C 1
ATOM 907 O O . SER A 1 113 ? -5.507 3.020 14.113 1.00 92.44 113 SER A O 1
ATOM 909 N N . ARG A 1 114 ? -3.779 4.445 13.936 1.00 90.94 114 ARG A N 1
ATOM 910 C CA . ARG A 1 114 ? -3.633 4.641 15.389 1.00 90.94 114 ARG A CA 1
ATOM 911 C C . ARG A 1 114 ? -4.900 5.197 16.018 1.00 90.94 114 ARG A C 1
ATOM 913 O O . ARG A 1 114 ? -5.337 4.652 17.021 1.00 90.94 114 ARG A O 1
ATOM 920 N N . ASN A 1 115 ? -5.481 6.240 15.433 1.00 90.19 115 ASN A N 1
ATOM 921 C CA . ASN A 1 115 ? -6.698 6.861 15.949 1.00 90.19 115 ASN A CA 1
ATOM 922 C C . ASN A 1 115 ? -7.910 5.921 15.865 1.00 90.19 115 ASN A C 1
ATOM 924 O O . ASN A 1 115 ? -8.719 5.896 16.785 1.00 90.19 115 ASN A O 1
ATOM 928 N N . VAL A 1 116 ? -8.044 5.155 14.781 1.00 90.69 116 VAL A N 1
ATOM 929 C CA . VAL A 1 116 ? -9.130 4.184 14.605 1.00 90.69 116 VAL A CA 1
ATOM 930 C C . VAL A 1 116 ? -8.988 3.048 15.612 1.00 90.69 116 VAL A C 1
ATOM 932 O O . VAL A 1 116 ? -9.903 2.806 16.394 1.00 90.69 116 VAL A O 1
ATOM 935 N N . PHE A 1 117 ? -7.834 2.387 15.648 1.00 90.12 117 PHE A N 1
ATOM 936 C CA . PHE A 1 117 ? -7.649 1.201 16.473 1.00 90.12 117 PHE A CA 1
ATOM 937 C C . PHE A 1 117 ? -7.662 1.510 17.976 1.00 90.12 117 PHE A C 1
ATOM 939 O O . PHE A 1 117 ? -8.291 0.775 18.735 1.00 90.12 117 PHE A O 1
ATOM 946 N N . SER A 1 118 ? -7.077 2.632 18.417 1.00 87.62 118 SER A N 1
ATOM 947 C CA . SER A 1 118 ? -7.098 3.013 19.840 1.00 87.62 118 SER A CA 1
ATOM 948 C C . SER A 1 118 ? -8.481 3.408 20.365 1.00 87.62 118 SER A C 1
ATOM 950 O O . SER A 1 118 ? -8.675 3.436 21.576 1.00 87.62 118 SER A O 1
ATOM 952 N N . ASN A 1 119 ? -9.432 3.736 19.482 1.00 84.56 119 ASN A N 1
ATOM 953 C CA . ASN A 1 119 ? -10.806 4.059 19.870 1.00 84.56 119 ASN A CA 1
ATOM 954 C C . ASN A 1 119 ? -11.766 2.876 19.656 1.00 84.56 119 ASN A C 1
ATOM 956 O O . ASN A 1 119 ? -12.728 2.763 20.402 1.00 84.56 119 ASN A O 1
ATOM 960 N N . PHE A 1 120 ? -11.544 2.013 18.655 1.00 86.94 120 PHE A N 1
ATOM 961 C CA . PHE A 1 120 ? -12.584 1.083 18.183 1.00 86.94 120 PHE A CA 1
ATOM 962 C C . PHE A 1 120 ? -12.213 -0.410 18.158 1.00 86.94 120 PHE A C 1
ATOM 964 O O . PHE A 1 120 ? -13.109 -1.221 17.904 1.00 86.94 120 PHE A O 1
ATOM 971 N N . LEU A 1 121 ? -10.959 -0.804 18.434 1.00 84.00 121 LEU A N 1
ATOM 972 C CA . LEU A 1 121 ? -10.648 -2.222 18.677 1.00 84.00 121 LEU A CA 1
ATOM 973 C C . LEU A 1 121 ? -11.306 -2.695 19.978 1.00 84.00 121 LEU A C 1
ATOM 975 O O . LEU A 1 121 ? -11.261 -1.995 20.992 1.00 84.00 121 LEU A O 1
ATOM 979 N N . GLN A 1 122 ? -11.875 -3.904 19.949 1.00 73.94 122 GLN A N 1
ATOM 980 C CA . GLN A 1 122 ? -12.406 -4.562 21.149 1.00 73.94 122 GLN A CA 1
ATOM 981 C C . GLN A 1 122 ? -11.280 -4.959 22.108 1.00 73.94 122 GLN A C 1
ATOM 983 O O . GLN A 1 122 ? -11.379 -4.706 23.306 1.00 73.94 122 GLN A O 1
ATOM 988 N N . GLU A 1 123 ? -10.199 -5.526 21.573 1.00 76.81 123 GLU A N 1
ATOM 989 C CA . GLU A 1 123 ? -9.042 -5.975 22.344 1.00 76.81 123 GLU A CA 1
ATOM 990 C C . GLU A 1 123 ? -7.895 -4.975 22.171 1.00 76.81 123 GLU A C 1
ATOM 992 O O . GLU A 1 123 ? -7.309 -4.830 21.099 1.00 76.81 123 GLU A O 1
ATOM 997 N N . GLN A 1 124 ? -7.599 -4.222 23.233 1.00 72.38 124 GLN A N 1
ATOM 998 C CA . GLN A 1 124 ? -6.556 -3.189 23.200 1.00 72.38 124 GLN A CA 1
ATOM 999 C C . GLN A 1 124 ? -5.136 -3.774 23.253 1.00 72.38 124 GLN A C 1
ATOM 1001 O O . GLN A 1 124 ? -4.199 -3.110 22.815 1.00 72.38 124 GLN A O 1
ATOM 1006 N N . ASP A 1 125 ? -4.974 -5.018 23.711 1.00 73.38 125 ASP A N 1
ATOM 1007 C CA . ASP A 1 125 ? -3.688 -5.730 23.691 1.00 73.38 125 ASP A CA 1
ATOM 1008 C C . ASP A 1 125 ? -3.216 -6.012 22.247 1.00 73.38 125 ASP A C 1
ATOM 1010 O O . ASP A 1 125 ? -2.018 -5.976 21.951 1.00 73.38 125 ASP A O 1
ATOM 1014 N N . ASP A 1 126 ? -4.165 -6.166 21.319 1.00 75.81 126 ASP A N 1
ATOM 1015 C CA . ASP A 1 126 ? -3.929 -6.383 19.890 1.00 75.81 126 ASP A CA 1
ATOM 1016 C C . ASP A 1 126 ? -3.557 -5.101 19.121 1.00 75.81 126 ASP A C 1
ATOM 1018 O O . ASP A 1 126 ? -2.956 -5.172 18.042 1.00 75.81 126 ASP A O 1
ATOM 1022 N N . LEU A 1 127 ? -3.828 -3.912 19.680 1.00 78.94 127 LEU A N 1
ATOM 1023 C CA . LEU A 1 127 ? -3.593 -2.600 19.052 1.00 78.94 127 LEU A CA 1
ATOM 1024 C C . LEU A 1 127 ? -2.226 -2.502 18.370 1.00 78.94 127 LEU A C 1
ATOM 1026 O O . LEU A 1 127 ? -2.101 -2.008 17.247 1.00 78.94 127 LEU A O 1
ATOM 1030 N N . GLN A 1 128 ? -1.185 -2.975 19.050 1.00 76.62 128 GLN A N 1
ATOM 1031 C CA . GLN A 1 128 ? 0.177 -2.840 18.566 1.00 76.62 128 GLN A CA 1
ATOM 1032 C C . GLN A 1 128 ? 0.484 -3.784 17.391 1.00 76.62 128 GLN A C 1
ATOM 1034 O O . GLN A 1 128 ? 1.260 -3.403 16.508 1.00 76.62 128 GLN A O 1
ATOM 1039 N N . ALA A 1 129 ? -0.138 -4.967 17.345 1.00 81.25 129 ALA A N 1
ATOM 1040 C CA . ALA A 1 129 ? -0.034 -5.911 16.233 1.00 81.25 129 ALA A CA 1
ATOM 1041 C C . ALA A 1 129 ? -0.809 -5.415 15.003 1.00 81.25 129 ALA A C 1
ATOM 1043 O O . ALA A 1 129 ? -0.264 -5.403 13.903 1.00 81.25 129 ALA A O 1
ATOM 1044 N N . TYR A 1 130 ? -2.025 -4.895 15.188 1.00 82.38 130 TYR A N 1
ATOM 1045 C CA . TYR A 1 130 ? -2.834 -4.336 14.100 1.00 82.38 130 TYR A CA 1
ATOM 1046 C C . TYR A 1 130 ? -2.188 -3.097 13.466 1.00 82.38 130 TYR A C 1
ATOM 1048 O O . TYR A 1 130 ? -2.141 -2.968 12.238 1.00 82.38 130 TYR A O 1
ATOM 1056 N N . LEU A 1 131 ? -1.618 -2.204 14.288 1.00 81.38 131 LEU 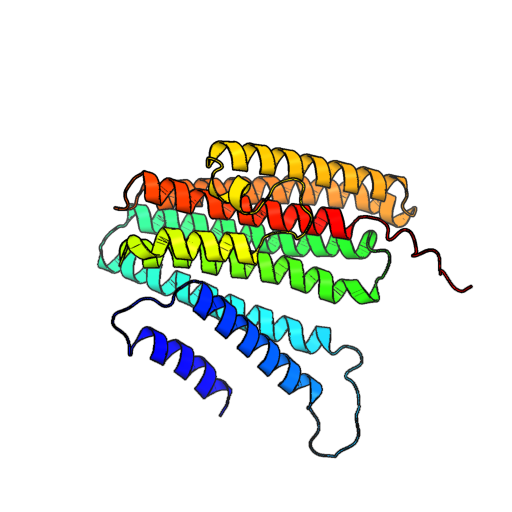A N 1
ATOM 1057 C CA . LEU A 1 131 ? -0.853 -1.055 13.798 1.00 81.38 131 LEU A CA 1
ATOM 1058 C C . LEU A 1 131 ? 0.386 -1.467 13.014 1.00 81.38 131 LEU A C 1
ATOM 1060 O O . LEU A 1 131 ? 0.691 -0.853 11.992 1.00 81.38 131 LEU A O 1
ATOM 1064 N N . TYR A 1 132 ? 1.101 -2.484 13.494 1.00 83.06 132 TYR A N 1
ATOM 1065 C CA . TYR A 1 132 ? 2.242 -3.032 12.778 1.00 83.06 132 TYR A CA 1
ATOM 1066 C C . TYR A 1 132 ? 1.819 -3.596 11.423 1.00 83.06 132 TYR A C 1
ATOM 1068 O O . TYR A 1 132 ? 2.380 -3.176 10.416 1.00 83.06 132 TYR A O 1
ATOM 1076 N N . THR A 1 133 ? 0.800 -4.459 11.385 1.00 84.94 133 THR A N 1
ATOM 1077 C CA . THR A 1 133 ? 0.330 -5.115 10.161 1.00 84.94 133 THR A CA 1
ATOM 1078 C C . THR A 1 133 ? -0.046 -4.104 9.080 1.00 84.94 133 THR A C 1
ATOM 1080 O O . THR A 1 133 ? 0.512 -4.170 7.987 1.00 84.94 133 THR A O 1
ATOM 1083 N N . ASN A 1 134 ? -0.899 -3.110 9.367 1.00 84.75 134 ASN A N 1
ATOM 1084 C CA . ASN A 1 134 ? -1.319 -2.160 8.326 1.00 84.75 134 ASN A CA 1
ATOM 1085 C C . ASN A 1 134 ? -0.155 -1.292 7.797 1.00 84.75 134 ASN A C 1
ATOM 1087 O O . ASN A 1 134 ? -0.029 -1.058 6.592 1.00 84.75 134 ASN A O 1
ATOM 1091 N N . ILE A 1 135 ? 0.726 -0.821 8.688 1.00 86.94 135 ILE A N 1
ATOM 1092 C CA . ILE A 1 135 ? 1.869 0.020 8.296 1.00 86.94 135 ILE A CA 1
ATOM 1093 C C . ILE A 1 135 ? 2.906 -0.808 7.523 1.00 86.94 135 ILE A C 1
ATOM 1095 O O . ILE A 1 135 ? 3.395 -0.350 6.491 1.00 86.94 135 ILE A O 1
ATOM 1099 N N . TYR A 1 136 ? 3.219 -2.019 7.992 1.00 87.25 136 TYR A N 1
ATOM 1100 C CA . TYR A 1 136 ? 4.163 -2.927 7.342 1.00 87.25 136 TYR A CA 1
ATOM 1101 C C . TYR A 1 136 ? 3.688 -3.297 5.933 1.00 87.25 136 TYR A C 1
ATOM 1103 O O . TYR A 1 136 ? 4.433 -3.085 4.978 1.00 87.25 136 TYR A O 1
ATOM 1111 N N . LEU A 1 137 ? 2.431 -3.746 5.793 1.00 87.06 137 LEU A N 1
ATOM 1112 C CA . LEU A 1 137 ? 1.837 -4.093 4.498 1.00 87.06 137 LEU A CA 1
ATOM 1113 C C . LEU A 1 137 ? 1.884 -2.917 3.518 1.00 87.06 137 LEU A C 1
ATOM 1115 O O . LEU A 1 137 ? 2.286 -3.106 2.377 1.00 87.06 137 LEU A O 1
ATOM 1119 N N . SER A 1 138 ? 1.548 -1.700 3.959 1.00 88.38 138 SER A N 1
ATOM 1120 C CA . SER A 1 138 ? 1.562 -0.519 3.081 1.00 88.38 138 SER A CA 1
ATOM 1121 C C . SER A 1 138 ? 2.978 -0.171 2.581 1.00 88.38 138 SER A C 1
ATOM 1123 O O . SER A 1 138 ? 3.173 0.153 1.412 1.00 88.38 138 SER A O 1
ATOM 1125 N N . ILE A 1 139 ? 3.998 -0.239 3.448 1.00 90.62 139 ILE A N 1
ATOM 1126 C CA . ILE A 1 139 ? 5.382 0.090 3.056 1.00 90.62 139 ILE A CA 1
ATOM 1127 C C . ILE A 1 139 ? 6.005 -1.037 2.217 1.00 90.62 139 ILE A C 1
ATOM 1129 O O . ILE A 1 139 ? 6.752 -0.764 1.275 1.00 90.62 139 ILE A O 1
ATOM 1133 N N . GLU A 1 140 ? 5.710 -2.300 2.527 1.00 90.44 140 GLU A N 1
ATOM 1134 C CA . GLU A 1 140 ? 6.229 -3.429 1.757 1.00 90.44 140 GLU A CA 1
ATOM 1135 C C . GLU A 1 140 ? 5.548 -3.540 0.390 1.00 90.44 140 GLU A C 1
ATOM 1137 O O . GLU A 1 140 ? 6.251 -3.695 -0.605 1.00 90.44 140 GLU A O 1
ATOM 1142 N N . ALA A 1 141 ? 4.228 -3.344 0.303 1.00 92.69 141 ALA A N 1
ATOM 1143 C CA . ALA A 1 141 ? 3.510 -3.279 -0.967 1.00 92.69 141 ALA A CA 1
ATOM 1144 C C . ALA A 1 141 ? 4.121 -2.229 -1.905 1.00 92.69 141 ALA A C 1
ATOM 1146 O O . ALA A 1 141 ? 4.447 -2.561 -3.041 1.00 92.69 141 ALA A O 1
ATOM 1147 N N . PHE A 1 142 ? 4.421 -1.016 -1.424 1.00 91.00 142 PHE A N 1
ATOM 1148 C CA . PHE A 1 142 ? 5.155 -0.022 -2.217 1.00 91.00 142 PHE A CA 1
ATOM 1149 C C . PHE A 1 142 ? 6.497 -0.546 -2.745 1.00 91.00 142 PHE A C 1
ATOM 1151 O O . PHE A 1 142 ? 6.819 -0.349 -3.920 1.00 91.00 142 PHE A O 1
ATOM 1158 N N . ASN A 1 143 ? 7.280 -1.223 -1.897 1.00 91.12 143 ASN A N 1
ATOM 1159 C CA . ASN A 1 143 ? 8.567 -1.795 -2.296 1.00 91.12 143 ASN A CA 1
ATOM 1160 C C . ASN A 1 143 ? 8.389 -2.853 -3.397 1.00 91.12 143 ASN A C 1
ATOM 1162 O O . ASN A 1 143 ? 9.135 -2.826 -4.374 1.00 91.12 143 ASN A O 1
ATOM 1166 N N . LEU A 1 144 ? 7.390 -3.735 -3.284 1.00 93.75 144 LEU A N 1
ATOM 1167 C CA . LEU A 1 144 ? 7.071 -4.759 -4.287 1.00 93.75 144 LEU A CA 1
ATOM 1168 C C . LEU A 1 144 ? 6.524 -4.141 -5.587 1.00 93.75 144 LEU A C 1
ATOM 1170 O O . LEU A 1 144 ? 6.923 -4.532 -6.685 1.00 93.75 144 LEU A O 1
ATOM 1174 N N . ASN A 1 145 ? 5.673 -3.121 -5.487 1.00 95.00 145 ASN A N 1
ATOM 1175 C CA . ASN A 1 145 ? 5.084 -2.400 -6.619 1.00 95.00 145 ASN A CA 1
ATOM 1176 C C . ASN A 1 145 ? 6.170 -1.672 -7.424 1.00 95.00 145 ASN A C 1
ATOM 1178 O O . ASN A 1 145 ? 6.253 -1.802 -8.650 1.00 95.00 145 ASN A O 1
ATOM 1182 N N . MET A 1 146 ? 7.072 -0.974 -6.727 1.00 92.75 146 MET A N 1
ATOM 1183 C CA . MET A 1 146 ? 8.249 -0.355 -7.333 1.00 92.75 146 MET A CA 1
ATOM 1184 C C . MET A 1 146 ? 9.221 -1.385 -7.900 1.00 92.75 146 MET A C 1
ATOM 1186 O O . MET A 1 146 ? 9.734 -1.179 -9.002 1.00 92.75 146 MET A O 1
ATOM 1190 N N . ASN A 1 147 ? 9.472 -2.488 -7.191 1.00 91.81 147 ASN A N 1
ATOM 1191 C CA . ASN A 1 147 ? 10.362 -3.536 -7.671 1.00 91.81 147 ASN A CA 1
ATOM 1192 C C . ASN A 1 147 ? 9.829 -4.151 -8.972 1.00 91.81 147 ASN A C 1
ATOM 1194 O O . ASN A 1 147 ? 10.531 -4.096 -9.975 1.00 91.81 147 ASN A O 1
ATOM 1198 N N . THR A 1 148 ? 8.563 -4.580 -9.014 1.00 94.75 148 THR A N 1
ATOM 1199 C CA . THR A 1 148 ? 7.886 -5.099 -10.224 1.00 94.75 148 THR A CA 1
ATOM 1200 C C . THR A 1 148 ? 8.186 -4.261 -11.469 1.00 94.75 148 THR A C 1
ATOM 1202 O O . THR A 1 148 ? 8.557 -4.793 -12.515 1.00 94.75 148 THR A O 1
ATOM 1205 N N . TYR A 1 149 ? 8.091 -2.935 -11.348 1.00 94.38 149 TYR A N 1
ATOM 1206 C CA . TYR A 1 149 ? 8.437 -2.004 -12.417 1.00 94.38 149 TYR A CA 1
ATOM 1207 C C . TYR A 1 149 ? 9.944 -1.964 -12.737 1.00 94.38 149 TYR A C 1
ATOM 1209 O O . TYR A 1 149 ? 10.331 -2.040 -13.907 1.00 94.38 149 TYR A O 1
ATOM 1217 N N . LEU A 1 150 ? 10.806 -1.829 -11.723 1.00 91.00 150 LEU A N 1
ATOM 1218 C CA . LEU A 1 150 ? 12.262 -1.749 -11.902 1.00 91.00 150 LEU A CA 1
ATOM 1219 C C . LEU A 1 150 ? 12.843 -3.016 -12.544 1.00 91.00 150 LEU A C 1
ATOM 1221 O O . LEU A 1 150 ? 13.817 -2.924 -13.298 1.00 91.00 150 LEU A O 1
ATOM 1225 N N . GLU A 1 151 ? 12.239 -4.170 -12.269 1.00 89.06 151 GLU A N 1
ATOM 1226 C CA . GLU A 1 151 ? 12.566 -5.459 -12.876 1.00 89.06 151 GLU A CA 1
ATOM 1227 C C . GLU A 1 151 ? 11.967 -5.613 -14.260 1.00 89.06 151 GLU A C 1
ATOM 1229 O O . GLU A 1 151 ? 12.694 -5.962 -15.186 1.00 89.06 151 GLU A O 1
ATOM 1234 N N . GLY A 1 152 ? 10.692 -5.258 -14.428 1.00 91.75 152 GLY A N 1
ATOM 1235 C CA . GLY A 1 152 ? 10.005 -5.300 -15.713 1.00 91.75 152 GLY A CA 1
ATOM 1236 C C . GLY A 1 152 ? 10.727 -4.516 -16.808 1.00 91.75 152 GLY A C 1
ATOM 1237 O O . GLY A 1 152 ? 10.771 -4.952 -17.954 1.00 91.75 152 GLY A O 1
ATOM 1238 N N . ARG A 1 153 ? 11.383 -3.398 -16.461 1.00 89.44 153 ARG A N 1
ATOM 1239 C CA . ARG A 1 153 ? 12.249 -2.660 -17.402 1.00 89.44 153 ARG A CA 1
ATOM 1240 C C . ARG A 1 153 ? 13.512 -3.411 -17.823 1.00 89.44 153 ARG A C 1
ATOM 1242 O O . ARG A 1 153 ? 14.022 -3.154 -18.905 1.00 89.44 153 ARG A O 1
ATOM 1249 N N . LYS A 1 154 ? 14.072 -4.252 -16.951 1.00 88.62 154 LYS A N 1
ATOM 1250 C CA . LYS A 1 154 ? 15.265 -5.065 -17.246 1.00 88.62 154 LYS A CA 1
ATOM 1251 C C . LYS A 1 154 ? 14.881 -6.334 -18.004 1.00 88.62 154 LYS A C 1
ATOM 1253 O O . LYS A 1 154 ? 15.595 -6.748 -18.909 1.00 88.62 154 LYS A O 1
ATOM 1258 N N . ASN A 1 155 ? 13.768 -6.947 -17.612 1.00 89.56 155 ASN A N 1
ATOM 1259 C CA . ASN A 1 155 ? 13.174 -8.108 -18.250 1.00 89.56 155 ASN A CA 1
ATOM 1260 C C . ASN A 1 155 ? 11.651 -8.101 -18.035 1.00 89.56 155 ASN A C 1
ATOM 1262 O O . ASN A 1 155 ? 11.165 -8.444 -16.951 1.00 89.56 155 ASN A O 1
ATOM 1266 N N . SER A 1 156 ? 10.895 -7.779 -19.086 1.00 90.44 156 SER A N 1
ATOM 1267 C CA . SER A 1 156 ? 9.430 -7.732 -19.033 1.00 90.44 156 SER A CA 1
ATOM 1268 C C . SER A 1 156 ? 8.789 -9.093 -18.750 1.00 90.44 156 SER A C 1
ATOM 1270 O O . SER A 1 156 ? 7.685 -9.133 -18.216 1.00 90.44 156 SER A O 1
ATOM 1272 N N . SER A 1 157 ? 9.488 -10.214 -18.987 1.00 90.88 157 SER A N 1
ATOM 1273 C CA . SER A 1 157 ? 8.970 -11.554 -18.662 1.00 90.88 157 SER A CA 1
ATOM 1274 C C . SER A 1 157 ? 8.800 -11.800 -17.157 1.00 90.88 157 SER A C 1
ATOM 1276 O O . SER A 1 157 ? 8.195 -12.796 -16.772 1.00 90.88 157 SER A O 1
ATOM 1278 N N . THR A 1 158 ? 9.348 -10.933 -16.297 1.00 92.00 158 THR A N 1
ATOM 1279 C CA . THR A 1 158 ? 9.178 -11.027 -14.835 1.00 92.00 158 THR A CA 1
ATOM 1280 C C . THR A 1 158 ? 7.875 -10.400 -14.343 1.00 92.00 158 THR A C 1
ATOM 1282 O O . THR A 1 158 ? 7.455 -10.699 -13.228 1.00 92.00 158 THR A O 1
ATOM 1285 N N . ILE A 1 159 ? 7.222 -9.553 -15.151 1.00 94.62 159 ILE A N 1
ATOM 1286 C CA . ILE A 1 159 ? 6.098 -8.715 -14.707 1.00 94.62 159 ILE A CA 1
ATOM 1287 C C . ILE A 1 159 ? 4.913 -9.570 -14.270 1.00 94.62 159 ILE A C 1
ATOM 1289 O O . ILE A 1 159 ? 4.425 -9.372 -13.165 1.00 94.62 159 ILE A O 1
ATOM 1293 N N . ASP A 1 160 ? 4.491 -10.550 -15.072 1.00 94.62 160 ASP A N 1
ATOM 1294 C CA . ASP A 1 160 ? 3.333 -11.393 -14.739 1.00 94.62 160 ASP A CA 1
ATOM 1295 C C . ASP A 1 160 ? 3.552 -12.211 -13.458 1.00 94.62 160 ASP A C 1
ATOM 1297 O O . ASP A 1 160 ? 2.668 -12.277 -12.604 1.00 94.62 160 ASP A O 1
ATOM 1301 N N . SER A 1 161 ? 4.758 -12.759 -13.277 1.00 94.88 161 SER A N 1
ATOM 1302 C CA . SER A 1 161 ? 5.139 -13.476 -12.055 1.00 94.88 161 SER A CA 1
ATOM 1303 C C . SER A 1 161 ? 5.145 -12.543 -10.843 1.00 94.88 161 SER A C 1
ATOM 1305 O O . SER A 1 161 ? 4.524 -12.851 -9.833 1.00 94.88 161 SER A O 1
ATOM 1307 N N . ASN A 1 162 ? 5.798 -11.382 -10.950 1.00 94.81 162 ASN A N 1
ATOM 1308 C CA . ASN A 1 162 ? 5.893 -10.404 -9.867 1.00 94.81 162 ASN A CA 1
ATOM 1309 C C . ASN A 1 162 ? 4.517 -9.816 -9.492 1.00 94.81 162 ASN A C 1
ATOM 1311 O O . ASN A 1 162 ? 4.245 -9.653 -8.304 1.00 94.81 162 ASN A O 1
ATOM 1315 N N . VAL A 1 163 ? 3.639 -9.552 -10.470 1.00 95.88 163 VAL A N 1
ATOM 1316 C CA . VAL A 1 163 ? 2.244 -9.114 -10.259 1.00 95.88 163 VAL A CA 1
ATOM 1317 C C . VAL A 1 163 ? 1.448 -10.189 -9.526 1.00 95.88 163 VAL A C 1
ATOM 1319 O O . VAL A 1 163 ? 0.801 -9.876 -8.526 1.00 95.88 163 VAL A O 1
ATOM 1322 N N . LYS A 1 164 ? 1.554 -11.456 -9.957 1.00 95.81 164 LYS A N 1
ATOM 1323 C CA . LYS A 1 164 ? 0.931 -12.579 -9.249 1.00 95.81 164 LYS A CA 1
ATOM 1324 C C . LYS A 1 164 ? 1.439 -12.670 -7.811 1.00 95.81 164 LYS A C 1
ATOM 1326 O O . LYS A 1 164 ? 0.626 -12.788 -6.908 1.00 95.81 164 LYS A O 1
ATOM 1331 N N . THR A 1 165 ? 2.745 -12.533 -7.575 1.00 95.69 165 THR A N 1
ATOM 1332 C CA . THR A 1 165 ? 3.318 -12.542 -6.221 1.00 95.69 165 THR A CA 1
ATOM 1333 C C . THR A 1 165 ? 2.755 -11.427 -5.332 1.00 95.69 165 THR A C 1
ATOM 1335 O O . THR A 1 165 ? 2.458 -11.697 -4.173 1.00 95.69 165 THR A O 1
ATOM 1338 N N . VAL A 1 166 ? 2.567 -10.197 -5.836 1.00 95.62 166 VAL A N 1
ATOM 1339 C CA . VAL A 1 166 ? 1.934 -9.119 -5.042 1.00 95.62 166 VAL A CA 1
ATOM 1340 C C . VAL A 1 166 ? 0.480 -9.452 -4.724 1.00 95.62 166 VAL A C 1
ATOM 1342 O O . VAL A 1 166 ? 0.056 -9.284 -3.581 1.00 95.62 166 VAL A O 1
ATOM 1345 N N . ILE A 1 167 ? -0.278 -9.932 -5.714 1.00 94.44 167 ILE A N 1
ATOM 1346 C CA . ILE A 1 167 ? -1.687 -10.277 -5.513 1.00 94.44 167 ILE A CA 1
ATOM 1347 C C . ILE A 1 167 ? -1.820 -11.448 -4.536 1.00 94.44 167 ILE A C 1
ATOM 1349 O O . ILE A 1 167 ? -2.566 -11.330 -3.572 1.00 94.44 167 ILE A O 1
ATOM 1353 N N . ASP A 1 168 ? -1.039 -12.517 -4.698 1.00 94.12 168 ASP A N 1
ATOM 1354 C CA . ASP A 1 168 ? -0.997 -13.653 -3.772 1.00 94.12 168 ASP A CA 1
ATOM 1355 C C . ASP A 1 168 ? -0.659 -13.214 -2.336 1.00 94.12 168 ASP A C 1
ATOM 1357 O O . ASP A 1 168 ? -1.277 -13.700 -1.389 1.00 94.12 168 ASP A O 1
ATOM 1361 N N . TYR A 1 169 ? 0.306 -12.299 -2.178 1.00 92.69 169 TYR A N 1
ATOM 1362 C CA . TYR A 1 169 ? 0.803 -11.836 -0.880 1.00 92.69 169 TYR A CA 1
ATOM 1363 C C . TYR A 1 169 ? -0.196 -10.950 -0.121 1.00 92.69 169 TYR A C 1
ATOM 1365 O O . TYR A 1 169 ? -0.335 -11.079 1.094 1.00 92.69 169 TYR A O 1
ATOM 1373 N N . LEU A 1 170 ? -0.895 -10.056 -0.828 1.00 93.62 170 LEU A N 1
ATOM 1374 C CA . LEU A 1 170 ? -1.834 -9.097 -0.232 1.00 93.62 170 LEU A CA 1
ATOM 1375 C C . LEU A 1 170 ? -3.292 -9.596 -0.218 1.00 93.62 170 LEU A C 1
ATOM 1377 O O . LEU A 1 170 ? -4.170 -8.915 0.312 1.00 93.62 170 LEU A O 1
ATOM 1381 N N . TYR A 1 171 ? -3.573 -10.763 -0.803 1.00 93.25 171 TYR A N 1
ATOM 1382 C CA . TYR A 1 171 ? -4.927 -11.300 -0.914 1.00 93.25 171 TYR A CA 1
ATOM 1383 C C . TYR A 1 171 ? -5.541 -11.660 0.445 1.00 93.25 171 TYR A C 1
ATOM 1385 O O . TYR A 1 171 ? -5.028 -12.494 1.194 1.00 93.25 171 TYR A O 1
ATOM 1393 N N . TYR A 1 172 ? -6.717 -11.096 0.722 1.00 86.75 172 TYR A N 1
ATOM 1394 C CA . TYR A 1 172 ? -7.507 -11.457 1.891 1.00 86.75 172 TYR A CA 1
ATOM 1395 C C . TYR A 1 172 ? -8.206 -12.810 1.679 1.00 86.75 172 TYR A C 1
ATOM 1397 O O . TYR A 1 172 ? -9.103 -12.952 0.845 1.00 86.75 172 TYR A O 1
ATOM 1405 N N . LYS A 1 173 ? -7.811 -13.829 2.449 1.00 84.56 173 LYS A N 1
ATOM 1406 C CA . LYS A 1 173 ? -8.420 -15.163 2.368 1.00 84.56 173 LYS A CA 1
ATOM 1407 C C . LYS A 1 173 ? -9.890 -15.110 2.802 1.00 84.56 173 LYS A C 1
ATOM 1409 O O . LYS A 1 173 ? -10.180 -14.803 3.952 1.00 84.56 173 LYS A O 1
ATOM 1414 N N . GLY A 1 174 ? -10.791 -15.493 1.897 1.00 81.69 174 GLY A N 1
ATOM 1415 C CA . GLY A 1 174 ? -12.241 -15.452 2.122 1.00 81.69 174 GLY A CA 1
ATOM 1416 C C . GLY A 1 174 ? -12.928 -14.186 1.598 1.00 81.69 174 GLY A C 1
ATOM 1417 O O . GLY A 1 174 ? -14.061 -13.919 1.985 1.00 81.69 174 GLY A O 1
ATOM 1418 N N . ASP A 1 175 ? -12.262 -13.403 0.743 1.00 88.81 175 ASP A N 1
ATOM 1419 C CA . ASP A 1 175 ? -12.900 -12.307 0.007 1.00 88.81 175 ASP A CA 1
ATOM 1420 C C . ASP A 1 175 ? -13.976 -12.810 -0.984 1.00 88.81 175 ASP A C 1
ATOM 1422 O O . ASP A 1 175 ? -13.955 -13.957 -1.429 1.00 88.81 175 ASP A O 1
ATOM 1426 N N . GLU A 1 176 ? -14.903 -11.922 -1.359 1.00 89.50 176 GLU A N 1
ATOM 1427 C CA . GLU A 1 176 ? -15.989 -12.153 -2.335 1.00 89.50 176 GLU A CA 1
ATOM 1428 C C . GLU A 1 176 ? -15.447 -12.514 -3.733 1.00 89.50 176 GLU A C 1
ATOM 1430 O O . GLU A 1 176 ? -16.136 -13.125 -4.549 1.00 89.50 176 GLU A O 1
ATOM 1435 N N . LYS A 1 177 ? -14.212 -12.095 -4.020 1.00 93.19 177 LYS A N 1
ATOM 1436 C CA . LYS A 1 177 ? -13.524 -12.232 -5.305 1.00 93.19 177 LYS A CA 1
ATOM 1437 C C . LYS A 1 177 ? -12.284 -13.080 -5.131 1.00 93.19 177 LYS A C 1
ATOM 1439 O O . LYS A 1 177 ? -11.546 -12.876 -4.175 1.00 93.19 177 LYS A O 1
ATOM 1444 N N . SER A 1 178 ? -12.037 -13.984 -6.069 1.00 94.12 178 SER A N 1
ATOM 1445 C CA . SER A 1 178 ? -10.840 -14.819 -6.077 1.00 94.12 178 SER A CA 1
ATOM 1446 C C . SER A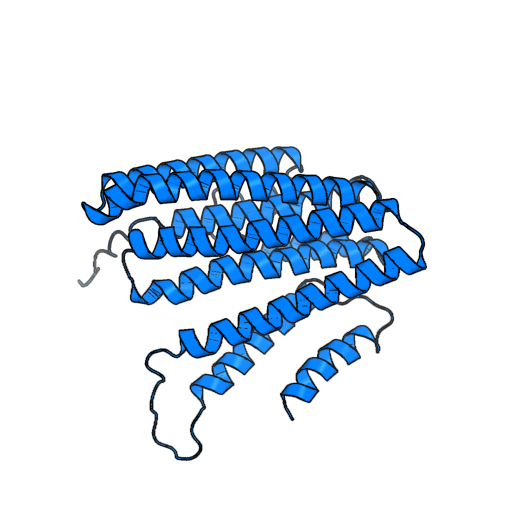 1 178 ? -9.583 -14.030 -6.467 1.00 94.12 178 SER A C 1
ATOM 1448 O O . SER A 1 178 ? -9.646 -12.943 -7.045 1.00 94.12 178 SER A O 1
ATOM 1450 N N . GLN A 1 179 ? -8.408 -14.612 -6.208 1.00 92.44 179 GLN A N 1
ATOM 1451 C CA . GLN A 1 179 ? -7.132 -14.098 -6.727 1.00 92.44 179 GLN A CA 1
ATOM 1452 C C . GLN A 1 179 ? -7.144 -13.983 -8.261 1.00 92.44 179 GLN A C 1
ATOM 1454 O O . GLN A 1 179 ? -6.611 -13.022 -8.812 1.00 92.44 179 GLN A O 1
ATOM 1459 N N . GLU A 1 180 ? -7.781 -14.933 -8.952 1.00 93.56 180 GLU A N 1
ATOM 1460 C CA . GLU A 1 180 ? -7.891 -14.945 -10.413 1.00 93.56 180 GLU A CA 1
ATOM 1461 C C . GLU A 1 180 ? -8.782 -13.806 -10.935 1.00 93.56 180 GLU A C 1
ATOM 1463 O O . GLU A 1 180 ? -8.413 -13.143 -11.906 1.00 93.56 180 GLU A O 1
ATOM 1468 N N . ASP A 1 181 ? -9.888 -13.492 -10.250 1.00 95.38 181 ASP A N 1
ATOM 1469 C CA . ASP A 1 181 ? -10.719 -12.324 -10.574 1.00 95.38 181 ASP A CA 1
ATOM 1470 C C . ASP A 1 181 ? -9.891 -11.032 -10.517 1.00 95.38 181 ASP A C 1
ATOM 1472 O O . ASP A 1 181 ? -9.901 -10.237 -11.459 1.00 95.38 181 ASP A O 1
ATOM 1476 N N . TYR A 1 182 ? -9.118 -10.838 -9.443 1.00 94.56 182 TYR A N 1
ATOM 1477 C CA . TYR A 1 182 ? -8.276 -9.651 -9.270 1.00 94.56 182 TYR A CA 1
ATOM 1478 C C . TYR A 1 182 ? -7.136 -9.549 -10.295 1.00 94.56 182 TYR A C 1
ATOM 1480 O O . TYR A 1 182 ? -6.836 -8.447 -10.758 1.00 94.56 182 TYR A O 1
ATOM 1488 N N . MET A 1 183 ? -6.529 -10.673 -10.697 1.00 93.12 183 MET A N 1
ATOM 1489 C CA . MET A 1 183 ? -5.540 -10.706 -11.787 1.00 93.12 183 MET A CA 1
ATOM 1490 C C . MET A 1 183 ? -6.150 -10.231 -13.118 1.00 93.12 183 MET A C 1
ATOM 1492 O O . MET A 1 183 ? -5.539 -9.434 -13.847 1.00 93.12 183 MET A O 1
ATOM 1496 N N . ASN A 1 184 ? -7.368 -10.694 -13.415 1.00 94.62 184 ASN A N 1
ATOM 1497 C CA . ASN A 1 184 ? -8.063 -10.444 -14.676 1.00 94.62 184 ASN A CA 1
ATOM 1498 C C . ASN A 1 184 ? -8.695 -9.041 -14.763 1.00 94.62 184 ASN A C 1
ATOM 1500 O O . ASN A 1 184 ? -8.758 -8.476 -15.856 1.00 94.62 184 ASN A O 1
ATOM 1504 N N . MET A 1 185 ? -9.084 -8.429 -13.638 1.00 95.88 185 MET A N 1
ATOM 1505 C CA . MET A 1 185 ? -9.668 -7.079 -13.600 1.00 95.88 185 MET A CA 1
ATOM 1506 C C . MET A 1 185 ? -8.775 -6.003 -14.218 1.00 95.88 185 MET A C 1
ATOM 1508 O O . MET A 1 185 ? -7.572 -5.940 -13.967 1.00 95.88 185 MET A O 1
ATOM 1512 N N . SER A 1 186 ? -9.366 -5.088 -14.983 1.00 95.19 186 SER A N 1
ATOM 1513 C CA . SER A 1 186 ? -8.689 -3.888 -15.474 1.00 95.19 186 SER A CA 1
ATOM 1514 C C . SER A 1 186 ? -8.342 -2.909 -14.343 1.00 95.19 186 SER A C 1
ATOM 1516 O O . SER A 1 186 ? -8.944 -2.902 -13.268 1.00 95.19 186 SER A O 1
ATOM 1518 N N . ASN A 1 187 ? -7.405 -1.997 -14.620 1.00 93.81 187 ASN A N 1
ATOM 1519 C CA . ASN A 1 187 ? -7.041 -0.902 -13.715 1.00 93.81 187 ASN A CA 1
ATOM 1520 C C . ASN A 1 187 ? -8.260 -0.025 -13.325 1.00 93.81 187 ASN A C 1
ATOM 1522 O O . ASN A 1 187 ? -8.339 0.484 -12.208 1.00 93.81 187 ASN A O 1
ATOM 1526 N N . ARG A 1 188 ? -9.258 0.093 -14.219 1.00 95.38 188 ARG A N 1
ATOM 1527 C CA . ARG A 1 188 ? -10.522 0.804 -13.964 1.00 95.38 188 ARG A CA 1
ATOM 1528 C C . ARG A 1 188 ? -11.473 0.026 -13.051 1.00 95.38 188 ARG A C 1
ATOM 1530 O O . ARG A 1 188 ? -12.133 0.640 -12.219 1.00 95.38 188 ARG A O 1
ATOM 1537 N N . GLU A 1 189 ? -11.560 -1.293 -13.198 1.00 97.56 189 GLU A N 1
ATOM 1538 C CA . GLU A 1 189 ? -12.392 -2.127 -12.321 1.00 97.56 189 GLU A CA 1
ATOM 1539 C C . GLU A 1 189 ? -11.843 -2.131 -10.895 1.00 97.56 189 GLU A C 1
ATOM 1541 O O . GLU A 1 189 ? -12.603 -1.895 -9.959 1.00 97.56 189 GLU A O 1
ATOM 1546 N N . LEU A 1 190 ? -10.522 -2.256 -10.722 1.00 97.44 190 LEU A N 1
ATOM 1547 C CA . LEU A 1 190 ? -9.896 -2.118 -9.402 1.00 97.44 190 LEU A CA 1
ATOM 1548 C C . LEU A 1 190 ? -10.129 -0.735 -8.782 1.00 97.44 190 LEU A C 1
ATOM 1550 O O . LEU A 1 190 ? -10.343 -0.652 -7.578 1.00 97.44 190 LEU A O 1
ATOM 1554 N N . ALA A 1 191 ? -10.155 0.345 -9.572 1.00 97.44 191 ALA A N 1
ATOM 1555 C CA . ALA A 1 191 ? -10.490 1.675 -9.055 1.00 97.44 191 ALA A CA 1
ATOM 1556 C C . ALA A 1 191 ? -11.925 1.733 -8.491 1.00 97.44 191 ALA A C 1
ATOM 1558 O O . ALA A 1 191 ? -12.145 2.325 -7.438 1.00 97.44 191 ALA A O 1
ATOM 1559 N N . ALA A 1 192 ? -12.883 1.056 -9.133 1.00 97.94 192 ALA A N 1
ATOM 1560 C CA . ALA A 1 192 ? -14.247 0.941 -8.615 1.00 97.94 192 ALA A CA 1
ATOM 1561 C C . ALA A 1 192 ? -14.332 0.064 -7.347 1.00 97.94 192 ALA A C 1
ATOM 1563 O O . ALA A 1 192 ? -15.154 0.339 -6.473 1.00 97.94 192 ALA A O 1
ATOM 1564 N N . ILE A 1 193 ? -13.475 -0.958 -7.207 1.00 97.75 193 ILE A N 1
ATOM 1565 C CA . ILE A 1 193 ? -13.360 -1.716 -5.949 1.00 97.75 193 ILE A CA 1
ATOM 1566 C C . ILE A 1 193 ? -12.751 -0.845 -4.844 1.00 97.75 193 ILE A C 1
ATOM 1568 O O . ILE A 1 193 ? -13.290 -0.838 -3.744 1.00 97.75 193 ILE A O 1
ATOM 1572 N N . VAL A 1 194 ? -11.711 -0.051 -5.123 1.00 97.94 194 VAL A N 1
ATOM 1573 C CA . VAL A 1 194 ? -11.170 0.929 -4.161 1.00 97.94 194 VAL A CA 1
ATOM 1574 C C . VAL A 1 194 ? -12.270 1.870 -3.658 1.00 97.94 194 VAL A C 1
ATOM 1576 O O . VAL A 1 194 ? -12.419 2.043 -2.450 1.00 97.94 194 VAL A O 1
ATOM 1579 N N . ASP A 1 195 ? -13.086 2.429 -4.557 1.00 98.31 195 ASP A N 1
ATOM 1580 C CA . ASP A 1 195 ? -14.211 3.292 -4.176 1.00 98.31 195 ASP A CA 1
ATOM 1581 C C . ASP A 1 195 ? -15.240 2.548 -3.293 1.00 98.31 195 ASP A C 1
ATOM 1583 O O . ASP A 1 195 ? -15.671 3.092 -2.273 1.00 98.31 195 ASP A O 1
ATOM 1587 N N . LYS A 1 196 ? -15.574 1.284 -3.617 1.00 97.75 196 LYS A N 1
ATOM 1588 C CA . LYS A 1 196 ? -16.438 0.415 -2.786 1.00 97.75 196 LYS A CA 1
ATOM 1589 C C . LYS A 1 196 ? -15.837 0.183 -1.395 1.00 97.75 196 LYS A C 1
ATOM 1591 O O . LYS A 1 196 ? -16.550 0.310 -0.406 1.00 97.75 196 LYS A O 1
ATOM 1596 N N . GLU A 1 197 ? -14.547 -0.127 -1.286 1.00 97.50 197 GLU A N 1
ATOM 1597 C CA . GLU A 1 197 ? -13.913 -0.396 0.013 1.00 97.50 197 GLU A CA 1
ATOM 1598 C C . GLU A 1 197 ? -13.739 0.879 0.864 1.00 97.50 197 GLU A C 1
ATOM 1600 O O . GLU A 1 197 ? -13.841 0.813 2.091 1.00 97.50 197 GLU A O 1
ATOM 1605 N N . TYR A 1 198 ? -13.581 2.059 0.247 1.00 98.25 198 TYR A N 1
ATOM 1606 C CA . TYR A 1 198 ? -13.686 3.339 0.963 1.00 98.25 198 TYR A CA 1
ATOM 1607 C C . TYR A 1 198 ? -15.108 3.561 1.513 1.00 98.25 198 TYR A C 1
ATOM 1609 O O . TYR A 1 198 ? -15.255 4.010 2.650 1.00 98.25 198 TYR A O 1
ATOM 1617 N N . MET A 1 199 ? -16.164 3.204 0.772 1.00 97.81 199 MET A N 1
ATOM 1618 C CA . MET A 1 199 ? -17.535 3.232 1.306 1.00 97.81 199 MET A CA 1
ATOM 1619 C C . MET A 1 199 ? -17.719 2.227 2.456 1.00 97.81 199 MET A C 1
ATOM 1621 O O . MET A 1 199 ? -18.181 2.609 3.528 1.00 97.81 199 MET A O 1
ATOM 1625 N N . ASN A 1 200 ? -17.257 0.983 2.296 1.00 97.00 200 ASN A N 1
ATOM 1626 C CA . ASN A 1 200 ? -17.330 -0.043 3.343 1.00 97.00 200 ASN A CA 1
ATOM 1627 C C . ASN A 1 200 ? -16.645 0.412 4.646 1.00 97.00 200 ASN A C 1
ATOM 1629 O O . ASN A 1 200 ? -17.206 0.260 5.733 1.00 97.00 200 ASN A O 1
ATOM 1633 N N . LEU A 1 201 ? -15.451 1.016 4.556 1.00 96.50 201 LEU A N 1
ATOM 1634 C CA . LEU A 1 201 ? -14.746 1.542 5.728 1.00 96.50 201 LEU A CA 1
ATOM 1635 C C . LEU A 1 201 ? -15.425 2.786 6.313 1.00 96.50 201 LEU A C 1
ATOM 1637 O O . LEU A 1 201 ? -15.437 2.951 7.534 1.00 96.50 201 LEU A O 1
ATOM 1641 N N . ASN A 1 202 ? -16.034 3.641 5.484 1.00 96.62 202 ASN A N 1
ATOM 1642 C CA . ASN A 1 202 ? -16.858 4.741 5.982 1.00 96.62 202 ASN A CA 1
ATOM 1643 C C . ASN A 1 202 ? -17.986 4.219 6.886 1.00 96.62 202 ASN A C 1
ATOM 1645 O O . ASN A 1 202 ? -18.161 4.733 7.994 1.00 96.62 202 ASN A O 1
ATOM 1649 N N . ASP A 1 203 ? -18.706 3.204 6.419 1.00 96.12 203 ASP A N 1
ATOM 1650 C CA . ASP A 1 203 ? -19.913 2.686 7.062 1.00 96.12 203 ASP A CA 1
ATOM 1651 C C . ASP A 1 203 ? -19.572 1.856 8.310 1.00 96.12 203 ASP A C 1
ATOM 1653 O O . ASP A 1 203 ? -20.220 1.999 9.350 1.00 96.12 203 ASP A O 1
ATOM 1657 N N . ALA A 1 204 ? -18.481 1.081 8.267 1.00 94.75 204 ALA A N 1
ATOM 1658 C CA . ALA A 1 204 ? -17.918 0.412 9.442 1.00 94.75 204 ALA A CA 1
ATOM 1659 C C . ALA A 1 204 ? -17.532 1.417 10.545 1.00 94.75 204 ALA A C 1
ATOM 1661 O O . ALA A 1 204 ? -17.817 1.191 11.726 1.00 94.75 204 ALA A O 1
ATOM 1662 N N . LEU A 1 205 ? -16.943 2.561 10.169 1.00 94.50 205 LEU A N 1
ATOM 1663 C CA . LEU A 1 205 ? -16.651 3.649 11.104 1.00 94.50 205 LEU A CA 1
ATOM 1664 C C . LEU A 1 205 ? -17.924 4.309 11.648 1.00 94.50 205 LEU A C 1
ATOM 1666 O O . LEU A 1 205 ? -17.974 4.578 12.844 1.00 94.50 205 LEU A O 1
ATOM 1670 N N . ASP A 1 206 ? -18.949 4.562 10.825 1.00 94.06 206 ASP A N 1
ATOM 1671 C CA . ASP A 1 206 ? -20.219 5.132 11.309 1.00 94.06 206 ASP A CA 1
ATOM 1672 C C . ASP A 1 206 ? -20.904 4.200 12.316 1.00 94.06 206 ASP A C 1
ATOM 1674 O O . ASP A 1 206 ? -21.308 4.653 13.390 1.00 94.06 206 ASP A O 1
ATOM 1678 N N . LYS A 1 207 ? -20.943 2.890 12.032 1.00 92.94 207 LYS A N 1
ATOM 1679 C CA . LYS A 1 207 ? -21.448 1.870 12.962 1.00 92.94 207 LYS A CA 1
ATOM 1680 C C . LYS A 1 207 ? -20.679 1.893 14.288 1.00 92.94 207 LYS A C 1
ATOM 1682 O O . LYS A 1 207 ? -21.292 2.002 15.349 1.00 92.94 207 LYS A O 1
ATOM 1687 N N . ARG A 1 208 ? -19.341 1.859 14.249 1.00 90.44 208 ARG A N 1
ATOM 1688 C CA . ARG A 1 208 ? -18.502 1.881 15.463 1.00 90.44 208 ARG A CA 1
ATOM 1689 C C . ARG A 1 208 ? -18.619 3.183 16.256 1.00 90.44 208 ARG A C 1
ATOM 1691 O O . ARG A 1 208 ? -18.683 3.132 17.480 1.00 90.44 208 ARG A O 1
ATOM 1698 N N . ILE A 1 209 ? -18.727 4.334 15.592 1.00 92.12 209 ILE A N 1
ATOM 1699 C CA . ILE A 1 209 ? -18.974 5.627 16.249 1.00 92.12 209 ILE A CA 1
ATOM 1700 C C . ILE A 1 209 ? -20.362 5.642 16.910 1.00 92.12 209 ILE A C 1
ATOM 1702 O O . ILE A 1 209 ? -20.492 6.123 18.034 1.00 92.12 209 ILE A O 1
ATOM 1706 N N . ALA A 1 210 ? -21.400 5.110 16.257 1.00 91.56 210 ALA A N 1
ATOM 1707 C CA . ALA A 1 210 ? -22.760 5.071 16.800 1.00 91.56 210 ALA A CA 1
ATOM 1708 C C . ALA A 1 210 ? -22.901 4.119 18.003 1.00 91.56 210 ALA A C 1
ATOM 1710 O O . ALA A 1 210 ? -23.559 4.461 18.991 1.00 91.56 210 ALA A O 1
ATOM 1711 N N . GLU A 1 211 ? -22.252 2.956 17.953 1.00 90.31 211 GLU A N 1
ATOM 1712 C CA . GLU A 1 211 ? -22.245 1.957 19.030 1.00 90.31 211 GLU A CA 1
ATOM 1713 C C . GLU A 1 211 ? -21.304 2.321 20.193 1.00 90.31 211 GLU A C 1
ATOM 1715 O O . GLU A 1 211 ? -21.501 1.840 21.308 1.00 90.31 211 GLU A O 1
ATOM 1720 N N . GLY A 1 212 ? -20.311 3.181 19.953 1.00 86.56 212 GLY A N 1
ATOM 1721 C CA . GLY A 1 212 ? -19.233 3.480 20.895 1.00 86.56 212 GLY A CA 1
ATOM 1722 C C . GLY A 1 212 ? -19.605 4.311 22.128 1.00 86.56 212 GLY A C 1
ATOM 1723 O O . GLY A 1 212 ? -20.709 4.862 22.265 1.00 86.56 212 GLY A O 1
ATOM 1724 N N . THR A 1 213 ? -18.639 4.435 23.037 1.00 89.19 213 THR A N 1
ATOM 1725 C CA . THR A 1 213 ? -18.736 5.249 24.257 1.00 89.19 213 THR A CA 1
ATOM 1726 C C . THR A 1 213 ? -18.855 6.750 23.960 1.00 89.19 213 THR A C 1
ATOM 1728 O O . THR A 1 213 ? -18.625 7.235 22.851 1.00 89.19 213 THR A O 1
ATOM 1731 N N . GLN A 1 214 ? -19.172 7.547 24.986 1.00 89.62 214 GLN A N 1
ATOM 1732 C CA . GLN A 1 214 ? -19.235 9.008 24.855 1.00 89.62 214 GLN A CA 1
ATOM 1733 C C . GLN A 1 214 ? -17.864 9.655 24.557 1.00 89.62 214 GLN A C 1
ATOM 1735 O O . GLN A 1 214 ? -17.817 10.807 24.122 1.00 89.62 214 GLN A O 1
ATOM 1740 N N . ALA A 1 215 ? -16.751 8.945 24.784 1.00 86.81 215 ALA A N 1
ATOM 1741 C CA . ALA A 1 215 ? -15.418 9.382 24.371 1.00 86.81 215 ALA A CA 1
ATOM 1742 C C . ALA A 1 215 ? -15.192 9.098 22.876 1.00 86.81 215 ALA A C 1
ATOM 1744 O O . ALA A 1 215 ? -14.914 10.023 22.114 1.00 86.81 215 ALA A O 1
ATOM 1745 N N . GLU A 1 216 ? -15.435 7.862 22.440 1.00 88.31 216 GLU A N 1
ATOM 1746 C CA . GLU A 1 216 ? -15.390 7.434 21.033 1.00 88.31 216 GLU A CA 1
ATOM 1747 C C . GLU A 1 216 ? -16.268 8.298 20.114 1.00 88.31 216 GLU A C 1
ATOM 1749 O O . GLU A 1 216 ? -15.826 8.748 19.054 1.00 88.31 216 GLU A O 1
ATOM 1754 N N . LYS A 1 217 ? -17.487 8.626 20.557 1.00 90.38 217 LYS A N 1
ATOM 1755 C CA . LYS A 1 217 ? -18.409 9.525 19.842 1.00 90.38 217 LYS A CA 1
ATOM 1756 C C . LYS A 1 217 ? -17.830 10.921 19.620 1.00 90.38 217 LYS A C 1
ATOM 1758 O O . LYS A 1 217 ? -18.023 11.501 18.553 1.00 90.38 217 LYS A O 1
ATOM 1763 N N . LYS A 1 218 ? -17.069 11.453 20.584 1.00 88.44 218 LYS A N 1
ATOM 1764 C CA . LYS A 1 218 ? -16.350 12.733 20.430 1.00 88.44 218 LYS A CA 1
ATOM 1765 C C . LYS A 1 218 ? -15.163 12.603 19.469 1.00 88.44 218 LYS A C 1
ATOM 1767 O O . LYS A 1 218 ? -14.920 13.525 18.691 1.00 88.44 218 LYS A O 1
ATOM 1772 N N . SER A 1 219 ? -14.466 11.465 19.475 1.00 87.81 219 SER A N 1
ATOM 1773 C CA . SER A 1 219 ? -13.382 11.161 18.528 1.00 87.81 219 SER A CA 1
ATOM 1774 C C . SER A 1 219 ? -13.868 11.019 17.077 1.00 87.81 219 SER A C 1
ATOM 1776 O O . SER A 1 219 ? -13.112 11.331 16.153 1.00 87.81 219 SER A O 1
ATOM 1778 N N . GLY A 1 220 ? -15.124 10.610 16.855 1.00 88.94 220 GLY A N 1
ATOM 1779 C CA . GLY A 1 220 ? -15.683 10.302 15.532 1.00 88.94 220 GLY A CA 1
ATOM 1780 C C . GLY A 1 220 ? -15.468 11.381 14.462 1.00 88.94 220 GLY A C 1
ATOM 1781 O O . GLY A 1 220 ? -14.997 11.075 13.366 1.00 88.94 220 GLY A O 1
ATOM 1782 N N . ASN A 1 221 ? -15.697 12.660 14.785 1.00 87.56 221 ASN A N 1
ATOM 1783 C CA . ASN A 1 221 ? -15.466 13.773 13.849 1.00 87.56 221 ASN A CA 1
ATOM 1784 C C . ASN A 1 221 ? -13.991 13.896 13.415 1.00 87.56 221 ASN A C 1
ATOM 1786 O O . ASN A 1 221 ? -13.702 14.183 12.251 1.00 87.56 221 ASN A O 1
ATOM 1790 N N . SER A 1 222 ? -13.051 13.655 14.334 1.00 90.50 222 SER A N 1
ATOM 1791 C CA . SER A 1 222 ? -11.609 13.673 14.049 1.00 90.50 222 SER A CA 1
ATOM 1792 C C . SER A 1 222 ? -11.206 12.503 13.146 1.00 90.50 222 SER A C 1
ATOM 1794 O O . SER A 1 222 ? -10.474 12.680 12.166 1.00 90.50 222 SER A O 1
ATOM 1796 N N . VAL A 1 223 ? -11.753 11.315 13.423 1.00 93.12 223 VAL A N 1
ATOM 1797 C CA . VAL A 1 223 ? -11.519 10.100 12.631 1.00 93.12 223 VAL A CA 1
ATOM 1798 C C . VAL A 1 223 ? -12.064 10.257 11.210 1.00 93.12 223 VAL A C 1
ATOM 1800 O O . VAL A 1 223 ? -11.320 10.032 10.259 1.00 93.12 223 VAL A O 1
ATOM 1803 N N . LYS A 1 224 ? -13.299 10.749 11.037 1.00 94.19 224 LYS A N 1
ATOM 1804 C CA . LYS A 1 224 ? -13.884 11.040 9.713 1.00 94.19 224 LYS A CA 1
ATOM 1805 C C . LYS A 1 224 ? -13.104 12.103 8.928 1.00 94.19 224 LYS A C 1
ATOM 1807 O O . LYS A 1 224 ? -13.003 12.008 7.706 1.00 94.19 224 LYS A O 1
ATOM 1812 N N . SER A 1 225 ? -12.534 13.101 9.605 1.00 93.69 225 SER A N 1
ATOM 1813 C CA . SER A 1 225 ? -11.669 14.108 8.971 1.00 93.69 225 SER A CA 1
ATOM 1814 C C . SER A 1 225 ? -10.349 13.496 8.478 1.00 93.69 225 SER A C 1
ATOM 1816 O O . SER A 1 225 ? -9.974 13.673 7.317 1.00 93.69 225 SER A O 1
ATOM 1818 N N . SER A 1 226 ? -9.690 12.695 9.325 1.00 94.44 226 SER A N 1
ATOM 1819 C CA . SER A 1 226 ? -8.462 11.967 8.962 1.00 94.44 226 SER A CA 1
ATOM 1820 C C . SER A 1 226 ? -8.707 10.960 7.834 1.00 94.44 226 SER A C 1
ATOM 1822 O O . SER A 1 226 ? -7.890 10.852 6.929 1.00 94.44 226 SER A O 1
ATOM 1824 N N . PHE A 1 227 ? -9.859 10.285 7.831 1.00 97.19 227 PHE A N 1
ATOM 1825 C CA . PHE A 1 227 ? -10.263 9.344 6.787 1.00 97.19 227 PHE A CA 1
ATOM 1826 C C . PHE A 1 227 ? -10.362 10.003 5.400 1.00 97.19 227 PHE A C 1
ATOM 1828 O O . PHE A 1 227 ? -9.706 9.568 4.455 1.00 97.19 227 PHE A O 1
ATOM 1835 N N . LYS A 1 228 ? -11.085 11.127 5.290 1.00 97.00 228 LYS A N 1
ATOM 1836 C CA . LYS A 1 228 ? -11.179 11.910 4.039 1.00 97.00 228 LYS A CA 1
ATOM 1837 C C . LYS A 1 228 ? -9.817 12.427 3.567 1.00 97.00 228 LYS A C 1
ATOM 1839 O O . LYS A 1 228 ? -9.562 12.551 2.369 1.00 97.00 228 LYS A O 1
ATOM 1844 N N . LYS A 1 229 ? -8.925 12.754 4.507 1.00 97.75 229 LYS A N 1
ATOM 1845 C CA . LYS A 1 229 ? -7.556 13.175 4.193 1.00 97.75 229 LYS A CA 1
ATOM 1846 C C . LYS A 1 229 ? -6.696 12.006 3.701 1.00 97.75 229 LYS A C 1
ATOM 1848 O O . LYS A 1 229 ? -5.954 12.194 2.739 1.00 97.75 229 LYS A O 1
ATOM 1853 N N . LEU A 1 230 ? -6.825 10.826 4.307 1.00 97.50 230 LEU A N 1
ATOM 1854 C CA . LEU A 1 230 ? -6.156 9.597 3.881 1.00 97.50 230 LEU A CA 1
ATOM 1855 C C . LEU A 1 230 ? -6.537 9.227 2.443 1.00 97.50 230 LEU A C 1
ATOM 1857 O O . LEU A 1 230 ? -5.653 9.047 1.610 1.00 97.50 230 LEU A O 1
ATOM 1861 N N . GLU A 1 231 ? -7.837 9.199 2.141 1.00 98.25 231 GLU A N 1
ATOM 1862 C CA . GLU A 1 231 ? -8.370 8.956 0.794 1.00 98.25 231 GLU A CA 1
ATOM 1863 C C . GLU A 1 231 ? -7.779 9.935 -0.234 1.00 98.25 231 GLU A C 1
ATOM 1865 O O . GLU A 1 231 ? -7.257 9.534 -1.275 1.00 98.25 231 GLU A O 1
ATOM 1870 N N . LYS A 1 232 ? -7.785 11.237 0.080 1.00 98.50 232 LYS A N 1
ATOM 1871 C CA . LYS A 1 232 ? -7.208 12.270 -0.789 1.00 98.50 232 LYS A CA 1
ATOM 1872 C C . LYS A 1 232 ? -5.716 12.046 -1.058 1.00 98.50 232 LYS A C 1
ATOM 1874 O O . LYS A 1 232 ? -5.277 12.260 -2.188 1.00 98.50 232 LYS A O 1
ATOM 1879 N N . LEU A 1 233 ? -4.938 11.670 -0.042 1.00 98.44 233 LEU A N 1
ATOM 1880 C CA . LEU A 1 233 ? -3.498 11.428 -0.177 1.00 98.44 233 LEU A CA 1
ATOM 1881 C C . LEU A 1 233 ? -3.214 10.160 -0.988 1.00 98.44 233 LEU A C 1
ATOM 1883 O O . LEU A 1 233 ? -2.370 10.200 -1.882 1.00 98.44 233 LEU A O 1
ATOM 1887 N N . TYR A 1 234 ? -3.979 9.089 -0.765 1.00 98.12 234 TYR A N 1
ATOM 1888 C CA . TYR A 1 234 ? -3.934 7.889 -1.597 1.00 98.12 234 TYR A CA 1
ATOM 1889 C C . TYR A 1 234 ? -4.199 8.219 -3.076 1.00 98.12 234 TYR A C 1
ATOM 1891 O O . TYR A 1 234 ? -3.354 7.943 -3.925 1.00 98.12 234 TYR A O 1
ATOM 1899 N N . ARG A 1 235 ? -5.311 8.901 -3.396 1.00 98.44 235 ARG A N 1
ATOM 1900 C CA . ARG A 1 235 ? -5.660 9.264 -4.787 1.00 98.44 235 ARG A CA 1
ATOM 1901 C C . ARG A 1 235 ? -4.608 10.165 -5.451 1.00 98.44 235 ARG A C 1
ATOM 1903 O O . ARG A 1 235 ? -4.460 10.159 -6.671 1.00 98.44 235 ARG A O 1
ATOM 1910 N N . GLN A 1 236 ? -3.872 10.952 -4.665 1.00 98.44 236 GLN A N 1
ATOM 1911 C CA . GLN A 1 236 ? -2.737 11.745 -5.145 1.00 98.44 236 GLN A CA 1
ATOM 1912 C C . GLN A 1 236 ? -1.495 10.894 -5.442 1.00 98.44 236 GLN A C 1
ATOM 1914 O O . GLN A 1 236 ? -0.822 11.155 -6.441 1.00 98.44 236 GLN A O 1
ATOM 1919 N N . TYR A 1 237 ? -1.202 9.904 -4.596 1.00 98.25 237 TYR A N 1
ATOM 1920 C CA . TYR A 1 237 ? -0.126 8.935 -4.795 1.00 98.25 237 TYR A CA 1
ATOM 1921 C C . TYR A 1 237 ? -0.399 8.034 -6.012 1.00 98.25 237 TYR A C 1
ATOM 1923 O O . TYR A 1 237 ? 0.422 8.033 -6.928 1.00 98.25 237 TYR A O 1
ATOM 1931 N N . ASP A 1 238 ? -1.562 7.373 -6.072 1.00 98.31 238 ASP A N 1
ATOM 1932 C CA . ASP A 1 238 ? -1.990 6.496 -7.177 1.00 98.31 238 ASP A CA 1
ATOM 1933 C C . ASP A 1 238 ? -1.864 7.206 -8.532 1.00 98.31 238 ASP A C 1
ATOM 1935 O O . ASP A 1 238 ? -1.133 6.755 -9.414 1.00 98.31 238 ASP A O 1
ATOM 1939 N N . LYS A 1 239 ? -2.434 8.413 -8.657 1.00 98.25 239 LYS A N 1
ATOM 1940 C CA . LYS A 1 239 ? -2.312 9.222 -9.877 1.00 98.25 239 LYS A CA 1
ATOM 1941 C C . LYS A 1 239 ? -0.857 9.500 -10.277 1.00 98.25 239 LYS A C 1
ATOM 1943 O O . LYS A 1 239 ? -0.520 9.434 -11.456 1.00 98.25 239 LYS A O 1
ATOM 1948 N N . SER A 1 240 ? 0.014 9.849 -9.331 1.00 98.06 240 SER A N 1
ATOM 1949 C CA . SER A 1 240 ? 1.426 10.113 -9.645 1.00 98.06 240 SER A CA 1
ATOM 1950 C C . SER A 1 240 ? 2.224 8.846 -9.942 1.00 98.06 240 SER A C 1
ATOM 1952 O O . SER A 1 240 ? 3.223 8.929 -10.658 1.00 98.06 240 SER A O 1
ATOM 1954 N N . PHE A 1 241 ? 1.800 7.696 -9.416 1.00 98.00 241 PHE A N 1
ATOM 1955 C CA . PHE A 1 241 ? 2.342 6.395 -9.784 1.00 98.00 241 PHE A CA 1
ATOM 1956 C C . PHE A 1 241 ? 1.965 6.061 -11.230 1.00 98.00 241 PHE A C 1
ATOM 1958 O O . PHE A 1 241 ? 2.857 5.793 -12.033 1.00 98.00 241 PHE A O 1
ATOM 1965 N N . GLU A 1 242 ? 0.694 6.212 -11.617 1.00 98.00 242 GLU A N 1
ATOM 1966 C CA . GLU A 1 242 ? 0.264 6.069 -13.015 1.00 98.00 242 GLU A CA 1
ATOM 1967 C C . GLU A 1 242 ? 1.030 7.016 -13.955 1.00 98.00 242 GLU A C 1
ATOM 1969 O O . GLU A 1 242 ? 1.645 6.546 -14.912 1.00 98.00 242 GLU A O 1
ATOM 1974 N N . GLU A 1 243 ? 1.103 8.319 -13.635 1.00 98.12 243 GLU A N 1
ATOM 1975 C CA . GLU A 1 243 ? 1.882 9.320 -14.392 1.00 98.12 243 GLU A CA 1
ATOM 1976 C C . GLU A 1 243 ? 3.363 8.913 -14.565 1.00 98.12 243 GLU A C 1
ATOM 1978 O O . GLU A 1 243 ? 3.992 9.222 -15.584 1.00 98.12 243 GLU A O 1
ATOM 1983 N N . TYR A 1 244 ? 3.951 8.245 -13.567 1.00 97.75 244 TYR A N 1
ATOM 1984 C CA . TYR A 1 244 ? 5.343 7.799 -13.591 1.00 97.75 244 TYR A CA 1
ATOM 1985 C C . TYR A 1 244 ? 5.549 6.524 -14.430 1.00 97.75 244 TYR A C 1
ATOM 1987 O O . TYR A 1 244 ? 6.520 6.449 -15.201 1.00 97.75 244 TYR A O 1
ATOM 1995 N N . ILE A 1 245 ? 4.635 5.554 -14.315 1.00 97.75 245 ILE A N 1
ATOM 1996 C CA . ILE A 1 245 ? 4.624 4.307 -15.094 1.00 97.75 245 ILE A CA 1
ATOM 1997 C C . ILE A 1 245 ? 4.335 4.586 -16.574 1.00 97.75 245 ILE A C 1
ATOM 1999 O O . ILE A 1 245 ? 5.032 4.047 -17.436 1.00 97.75 245 ILE A O 1
ATOM 2003 N N . ASP A 1 246 ? 3.398 5.483 -16.891 1.00 97.44 246 ASP A N 1
ATOM 2004 C CA . ASP A 1 246 ? 3.066 5.857 -18.273 1.00 97.44 246 ASP A CA 1
ATOM 2005 C C . ASP A 1 246 ? 4.249 6.460 -19.026 1.00 97.44 246 ASP A C 1
ATOM 2007 O O . ASP A 1 246 ? 4.462 6.151 -20.201 1.00 97.44 246 ASP A O 1
ATOM 2011 N N . GLY A 1 247 ? 5.074 7.247 -18.332 1.00 95.06 247 GLY A N 1
ATOM 2012 C CA . GLY A 1 247 ? 6.303 7.808 -18.887 1.00 95.06 247 GLY A CA 1
ATOM 2013 C C . GLY A 1 247 ? 7.422 6.793 -19.159 1.00 95.06 247 GLY A C 1
ATOM 2014 O O . GLY A 1 247 ? 8.485 7.214 -19.600 1.00 95.06 247 GLY A O 1
ATOM 2015 N N . SER A 1 248 ? 7.245 5.502 -18.854 1.00 94.12 248 SER A N 1
ATOM 2016 C CA . SER A 1 248 ? 8.265 4.467 -19.084 1.00 94.12 248 SER A CA 1
ATOM 2017 C C . SER A 1 248 ? 8.284 3.919 -20.515 1.00 94.12 248 SER A C 1
ATOM 2019 O O . SER A 1 248 ? 7.336 4.081 -21.281 1.00 94.12 248 SER A O 1
ATOM 2021 N N . GLU A 1 249 ? 9.358 3.206 -20.854 1.00 92.38 249 GLU A N 1
ATOM 2022 C CA . GLU A 1 249 ? 9.542 2.507 -22.136 1.00 92.38 249 GLU A CA 1
ATOM 2023 C C . GLU A 1 249 ? 8.832 1.138 -22.194 1.00 92.38 24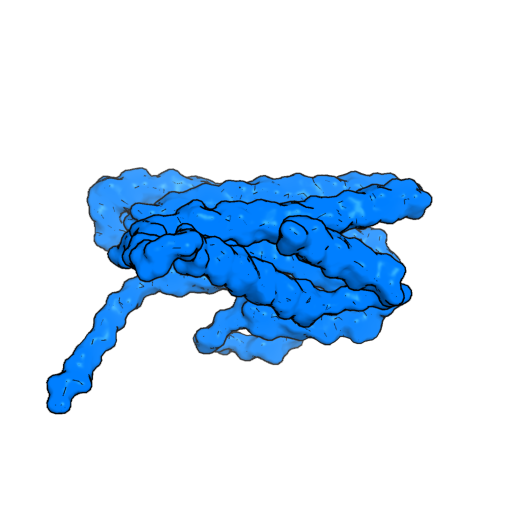9 GLU A C 1
ATOM 2025 O O . GLU A 1 249 ? 8.908 0.441 -23.203 1.00 92.38 249 GLU A O 1
ATOM 2030 N N . LEU A 1 250 ? 8.132 0.738 -21.124 1.00 95.31 250 LEU A N 1
ATOM 2031 C CA . LEU A 1 250 ? 7.368 -0.511 -21.087 1.00 95.31 250 LEU A CA 1
ATOM 2032 C C . LEU A 1 250 ? 6.207 -0.499 -22.093 1.00 95.31 250 LEU A C 1
ATOM 2034 O O . LEU A 1 250 ? 5.654 0.554 -22.428 1.00 95.31 250 LEU A O 1
ATOM 2038 N N . LYS A 1 251 ? 5.793 -1.692 -22.531 1.00 96.75 251 LYS A N 1
ATOM 2039 C CA . LYS A 1 251 ? 4.590 -1.869 -23.355 1.00 96.75 251 LYS A CA 1
ATOM 2040 C C . LYS A 1 251 ? 3.345 -1.450 -22.570 1.00 96.75 251 LYS A C 1
ATOM 2042 O O . LYS A 1 251 ? 3.316 -1.544 -21.346 1.00 96.75 251 LYS A O 1
ATOM 2047 N N . ASN A 1 252 ? 2.293 -1.027 -23.269 1.00 96.44 252 ASN A N 1
ATOM 2048 C CA . ASN A 1 252 ? 1.062 -0.562 -22.618 1.00 96.44 252 ASN A CA 1
ATOM 2049 C C . ASN A 1 252 ? 0.395 -1.655 -21.763 1.00 96.44 252 ASN A C 1
ATOM 2051 O O . ASN A 1 252 ? -0.066 -1.362 -20.667 1.00 96.44 252 ASN A O 1
ATOM 2055 N N . GLU A 1 253 ? 0.412 -2.911 -22.213 1.00 95.50 253 GLU A N 1
ATOM 2056 C CA . GLU A 1 253 ? -0.083 -4.065 -21.445 1.00 95.50 253 GLU A CA 1
ATOM 2057 C C . GLU A 1 253 ? 0.654 -4.216 -20.103 1.00 95.50 253 GLU A C 1
ATOM 2059 O O . GLU A 1 253 ? 0.030 -4.334 -19.051 1.00 95.50 253 GLU A O 1
ATOM 2064 N N . ASP A 1 254 ? 1.985 -4.131 -20.132 1.00 97.12 254 ASP A N 1
ATOM 2065 C CA . ASP A 1 254 ? 2.852 -4.215 -18.954 1.00 97.12 254 ASP A CA 1
ATOM 2066 C C . ASP A 1 254 ? 2.650 -3.025 -18.001 1.00 97.12 254 ASP A C 1
ATOM 2068 O O . ASP A 1 254 ? 2.601 -3.196 -16.782 1.00 97.12 254 ASP A O 1
ATOM 2072 N N . LYS A 1 255 ? 2.468 -1.816 -18.551 1.00 97.62 255 LYS A N 1
ATOM 2073 C CA . LYS A 1 255 ? 2.117 -0.614 -17.778 1.00 97.62 255 LYS A CA 1
ATOM 2074 C C . LYS A 1 255 ? 0.798 -0.798 -17.038 1.00 97.62 255 LYS A C 1
ATOM 2076 O O . LYS A 1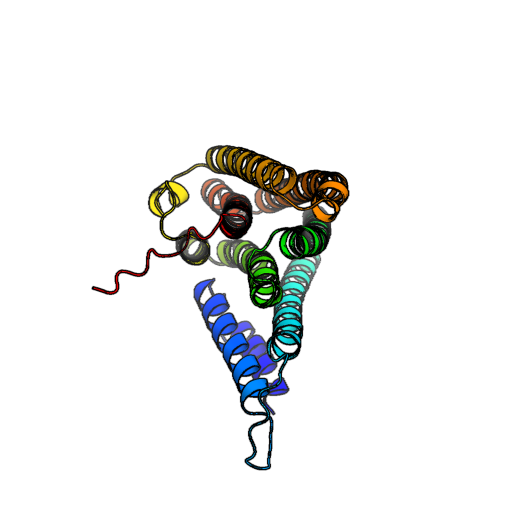 255 ? 0.752 -0.549 -15.837 1.00 97.62 255 LYS A O 1
ATOM 2081 N N . GLU A 1 256 ? -0.251 -1.254 -17.722 1.00 96.50 256 GLU A N 1
ATOM 2082 C CA . GLU A 1 256 ? -1.557 -1.475 -17.095 1.00 96.50 256 GLU A CA 1
ATOM 2083 C C . GLU A 1 256 ? -1.487 -2.535 -15.992 1.00 96.50 256 GLU A C 1
ATOM 2085 O O . GLU A 1 256 ? -2.031 -2.305 -14.915 1.00 96.50 256 GLU A O 1
ATOM 2090 N N . LYS A 1 257 ? -0.754 -3.642 -16.190 1.00 96.88 257 LYS A N 1
ATOM 2091 C CA . LYS A 1 257 ? -0.514 -4.647 -15.133 1.00 96.88 257 LYS A CA 1
ATOM 2092 C C . LYS A 1 257 ? 0.135 -4.041 -13.882 1.00 96.88 257 LYS A C 1
ATOM 2094 O O . LYS A 1 257 ? -0.285 -4.354 -12.774 1.00 96.88 257 LYS A O 1
ATOM 2099 N N . ILE A 1 258 ? 1.119 -3.153 -14.044 1.00 97.44 258 ILE A N 1
ATOM 2100 C CA . ILE A 1 258 ? 1.817 -2.509 -12.918 1.00 97.44 258 ILE A CA 1
ATOM 2101 C C . ILE A 1 258 ? 0.923 -1.482 -12.201 1.00 97.44 258 ILE A C 1
ATOM 2103 O O . ILE A 1 258 ? 0.915 -1.443 -10.972 1.00 97.44 258 ILE A O 1
ATOM 2107 N N . LYS A 1 259 ? 0.145 -0.665 -12.930 1.00 97.62 259 LYS A N 1
ATOM 2108 C CA . LYS A 1 259 ? -0.756 0.350 -12.335 1.00 97.62 259 LYS A CA 1
ATOM 2109 C C . LYS A 1 259 ? -1.796 -0.252 -11.386 1.00 97.62 259 LYS A C 1
ATOM 2111 O O . LYS A 1 259 ? -2.104 0.352 -10.360 1.00 97.62 259 LYS A O 1
ATOM 2116 N N . LYS A 1 260 ? -2.291 -1.458 -11.695 1.00 96.44 260 LYS A N 1
ATOM 2117 C CA . LYS A 1 260 ? -3.234 -2.214 -10.850 1.00 96.44 260 LYS A CA 1
ATOM 2118 C C . LYS A 1 260 ? -2.736 -2.401 -9.411 1.00 96.44 260 LYS A C 1
ATOM 2120 O O . LYS A 1 260 ? -3.547 -2.427 -8.489 1.00 96.44 260 LYS A O 1
ATOM 2125 N N . LEU A 1 261 ? -1.423 -2.535 -9.211 1.00 97.00 261 LEU A N 1
ATOM 2126 C CA . LEU A 1 261 ? -0.852 -2.969 -7.936 1.00 97.00 261 LEU A CA 1
ATOM 2127 C C . LEU A 1 261 ? -1.073 -1.973 -6.789 1.00 97.00 261 LEU A C 1
ATOM 2129 O O . LEU A 1 261 ? -1.358 -2.393 -5.671 1.00 97.00 261 LEU A O 1
ATOM 2133 N N . VAL A 1 262 ? -1.024 -0.666 -7.065 1.00 96.88 262 VAL A N 1
ATOM 2134 C CA . VAL A 1 262 ? -1.275 0.386 -6.057 1.00 96.88 262 VAL A CA 1
ATOM 2135 C C . VAL A 1 262 ? -2.744 0.418 -5.623 1.00 96.88 262 VAL A C 1
ATOM 2137 O O . VAL A 1 262 ? -3.054 0.677 -4.460 1.00 96.88 262 VAL A O 1
ATOM 2140 N N . LYS A 1 263 ? -3.661 0.069 -6.531 1.00 97.44 263 LYS A N 1
ATOM 2141 C CA . LYS A 1 263 ? -5.081 -0.105 -6.201 1.00 97.44 263 LYS A CA 1
ATOM 2142 C C . LYS A 1 263 ? -5.297 -1.371 -5.381 1.00 97.44 263 LYS A C 1
ATOM 2144 O O . LYS A 1 263 ? -6.022 -1.323 -4.395 1.00 97.44 263 LYS A O 1
ATOM 2149 N N . PHE A 1 264 ? -4.633 -2.475 -5.728 1.00 96.62 264 PHE A N 1
ATOM 2150 C CA . PHE A 1 264 ? -4.731 -3.719 -4.962 1.00 96.62 264 PHE A CA 1
ATOM 2151 C C . PHE A 1 264 ? -4.152 -3.595 -3.541 1.00 96.62 264 PHE A C 1
ATOM 2153 O O . PHE A 1 264 ? -4.788 -4.033 -2.586 1.00 96.62 264 PHE A O 1
ATOM 2160 N N . GLU A 1 265 ? -3.018 -2.902 -3.379 1.00 95.44 265 GLU A N 1
ATOM 2161 C CA . GLU A 1 265 ? -2.466 -2.481 -2.080 1.00 95.44 265 GLU A CA 1
ATOM 2162 C C . GLU A 1 265 ? -3.515 -1.761 -1.220 1.00 95.44 265 GLU A C 1
ATOM 2164 O O . GLU A 1 265 ? -3.716 -2.090 -0.048 1.00 95.44 265 GLU A O 1
ATOM 2169 N N . ASN A 1 266 ? -4.209 -0.786 -1.806 1.00 96.31 266 ASN A N 1
ATOM 2170 C CA . ASN A 1 266 ? -5.195 0.007 -1.089 1.00 96.31 266 ASN A CA 1
ATOM 2171 C C . ASN A 1 266 ? -6.473 -0.791 -0.772 1.00 96.31 266 ASN A C 1
ATOM 2173 O O . ASN A 1 266 ? -6.972 -0.687 0.345 1.00 96.31 266 ASN A O 1
ATOM 2177 N N . ILE A 1 267 ? -6.937 -1.660 -1.678 1.00 96.12 267 ILE A N 1
ATOM 2178 C CA . ILE A 1 267 ? -8.028 -2.620 -1.423 1.00 96.12 267 ILE A CA 1
ATOM 2179 C C . ILE A 1 267 ? -7.684 -3.520 -0.228 1.00 96.12 267 ILE A C 1
ATOM 2181 O O . ILE A 1 267 ? -8.501 -3.660 0.680 1.00 96.12 267 ILE A O 1
ATOM 2185 N N . ALA A 1 268 ? -6.476 -4.092 -0.191 1.00 94.25 268 ALA A N 1
ATOM 2186 C CA . ALA A 1 268 ? -6.031 -4.956 0.902 1.00 94.25 268 ALA A CA 1
ATOM 2187 C C . ALA A 1 268 ? -5.966 -4.204 2.245 1.00 94.25 268 ALA A C 1
ATOM 2189 O O . ALA A 1 268 ? -6.486 -4.689 3.250 1.00 94.25 268 ALA A O 1
ATOM 2190 N N . SER A 1 269 ? -5.404 -2.990 2.253 1.00 93.69 269 SER A N 1
ATOM 2191 C CA . SER A 1 269 ? -5.354 -2.110 3.431 1.00 93.69 269 SER A CA 1
ATOM 2192 C C . SER A 1 269 ? -6.754 -1.734 3.942 1.00 93.69 269 SER A C 1
ATOM 2194 O O . SER A 1 269 ? -7.042 -1.869 5.133 1.00 93.69 269 SER A O 1
ATOM 2196 N N . LEU A 1 270 ? -7.671 -1.341 3.051 1.00 95.25 270 LEU A N 1
ATOM 2197 C CA . LEU A 1 270 ? -9.051 -1.000 3.411 1.00 95.25 270 LEU A CA 1
ATOM 2198 C C . LEU A 1 270 ? -9.825 -2.212 3.940 1.00 95.25 270 LEU A C 1
ATOM 2200 O O . LEU A 1 270 ? -10.462 -2.103 4.986 1.00 95.25 270 LEU A O 1
ATOM 2204 N N . LYS A 1 271 ? -9.722 -3.379 3.288 1.00 93.19 271 LYS A N 1
ATOM 2205 C CA . LYS A 1 271 ? -10.333 -4.630 3.768 1.00 93.19 271 LYS A CA 1
ATOM 2206 C C . LYS A 1 271 ? -9.788 -5.034 5.134 1.00 93.19 271 LYS A C 1
ATOM 2208 O O . LYS A 1 271 ? -10.577 -5.365 6.015 1.00 93.19 271 LYS A O 1
ATOM 2213 N N . PHE A 1 272 ? -8.472 -4.942 5.345 1.00 91.31 272 PHE A N 1
ATOM 2214 C CA . PHE A 1 272 ? -7.863 -5.172 6.656 1.00 91.31 272 PHE A CA 1
ATOM 2215 C C . PHE A 1 272 ? -8.454 -4.232 7.715 1.00 91.31 272 PHE A C 1
ATOM 2217 O O . PHE A 1 272 ? -8.899 -4.701 8.761 1.00 91.31 272 PHE A O 1
ATOM 2224 N N . MET A 1 273 ? -8.542 -2.927 7.434 1.00 91.81 273 MET A N 1
ATOM 2225 C CA . MET A 1 273 ? -9.152 -1.943 8.339 1.00 91.81 273 MET A CA 1
ATOM 2226 C C . MET A 1 273 ? -10.632 -2.241 8.636 1.00 91.81 273 MET A C 1
ATOM 2228 O O . MET A 1 273 ? -11.036 -2.146 9.791 1.00 91.81 273 MET A O 1
ATOM 2232 N N . VAL A 1 274 ? -11.436 -2.619 7.632 1.00 92.56 274 VAL A N 1
ATOM 2233 C CA . VAL A 1 274 ? -12.851 -3.002 7.814 1.00 92.56 274 VAL A CA 1
ATOM 2234 C C . VAL A 1 274 ? -12.963 -4.231 8.711 1.00 92.56 274 VAL A C 1
ATOM 2236 O O . VAL A 1 274 ? -13.687 -4.190 9.701 1.00 92.56 274 VAL A O 1
ATOM 2239 N N . LYS A 1 275 ? -12.204 -5.294 8.418 1.00 89.25 275 LYS A N 1
ATOM 2240 C CA . LYS A 1 275 ? -12.202 -6.535 9.205 1.00 89.25 275 LYS A CA 1
ATOM 2241 C C . LYS A 1 275 ? -11.727 -6.328 10.639 1.00 89.25 275 LYS A C 1
ATOM 2243 O O . LYS A 1 275 ? -12.337 -6.854 11.560 1.00 89.25 275 LYS A O 1
ATOM 2248 N N . SER A 1 276 ? -10.736 -5.465 10.841 1.00 88.50 276 SER A N 1
ATOM 2249 C CA . SER A 1 276 ? -10.285 -5.033 12.172 1.00 88.50 276 SER A CA 1
ATOM 2250 C C . SER A 1 276 ? -11.363 -4.297 12.980 1.00 88.50 276 SER A C 1
ATOM 2252 O O . SER A 1 276 ? -11.247 -4.164 14.195 1.00 88.50 276 SER A O 1
ATOM 2254 N N . LEU A 1 277 ? -12.395 -3.772 12.313 1.00 88.62 277 LEU A N 1
ATOM 2255 C CA . LEU A 1 277 ? -13.533 -3.092 12.928 1.00 88.62 277 LEU A CA 1
ATOM 2256 C C . LEU A 1 277 ? -14.792 -3.960 12.992 1.00 88.62 277 LEU A C 1
ATOM 2258 O O . LEU A 1 277 ? -15.785 -3.521 13.578 1.00 88.62 277 LEU A O 1
ATOM 2262 N N . GLU A 1 278 ? -14.790 -5.185 12.470 1.00 85.00 278 GLU A N 1
ATOM 2263 C CA . GLU A 1 278 ? -15.876 -6.128 12.738 1.00 85.00 278 GLU A CA 1
ATOM 2264 C C . GLU A 1 278 ? -15.875 -6.502 14.223 1.00 85.00 278 GLU A C 1
ATOM 2266 O O . GLU A 1 278 ? -14.855 -6.400 14.908 1.00 85.00 278 GLU A O 1
ATOM 2271 N N . LYS A 1 279 ? -17.050 -6.821 14.772 1.00 68.19 279 LYS A N 1
ATOM 2272 C CA . LYS A 1 279 ? -17.100 -7.401 16.112 1.00 68.19 279 LYS A CA 1
ATOM 2273 C C . LYS A 1 279 ? -16.762 -8.874 15.970 1.00 68.19 279 LYS A C 1
ATOM 2275 O O . LYS A 1 279 ? -17.382 -9.537 15.144 1.00 68.19 279 LYS A O 1
ATOM 2280 N N . VAL A 1 280 ? -15.852 -9.377 16.798 1.00 60.44 280 VAL A N 1
ATOM 2281 C CA . VAL A 1 280 ? -15.832 -10.810 17.084 1.00 60.44 280 VAL A CA 1
ATOM 2282 C C . VAL A 1 280 ? -17.122 -11.077 17.854 1.00 60.44 280 VAL A C 1
ATOM 2284 O O . VAL A 1 280 ? -17.239 -10.742 19.036 1.00 60.44 280 VAL A O 1
ATOM 2287 N N . GLU A 1 281 ? -18.143 -11.564 17.150 1.00 46.94 281 GLU A N 1
ATOM 2288 C CA . GLU A 1 281 ? -19.214 -12.307 17.801 1.00 46.94 281 GLU A CA 1
ATOM 2289 C C . GLU A 1 281 ? -18.526 -13.522 18.410 1.00 46.94 281 GLU A C 1
ATOM 2291 O O . GLU A 1 281 ? -17.805 -14.235 17.711 1.00 46.94 281 GLU A O 1
ATOM 2296 N N . GLY A 1 282 ? -18.617 -13.647 19.736 1.00 42.53 282 GLY A N 1
ATOM 2297 C CA . GLY A 1 282 ? -17.883 -14.682 20.449 1.00 42.53 282 GLY A CA 1
ATOM 2298 C C . GLY A 1 282 ? -18.230 -16.035 19.853 1.00 42.53 282 GLY A C 1
ATOM 2299 O O . GLY A 1 282 ? -19.407 -16.301 19.610 1.00 42.53 282 GLY A O 1
ATOM 2300 N N . GLU A 1 283 ? -17.212 -16.868 19.630 1.00 35.38 283 GLU A N 1
ATOM 2301 C CA . GLU A 1 283 ? -17.432 -18.290 19.405 1.00 35.38 283 GLU A CA 1
ATOM 2302 C C . GLU A 1 283 ? -18.369 -18.763 20.521 1.00 35.38 283 GLU A C 1
ATOM 2304 O O . GLU A 1 283 ? -18.009 -18.696 21.703 1.00 35.38 283 GLU A O 1
ATOM 2309 N N . GLU A 1 284 ? -19.595 -19.167 20.166 1.00 34.31 284 GLU A N 1
ATOM 2310 C CA . GLU A 1 284 ? -20.427 -19.910 21.101 1.00 34.31 284 GLU A CA 1
ATOM 2311 C C . GLU A 1 284 ? -19.585 -21.111 21.497 1.00 34.31 284 GLU A C 1
ATOM 2313 O O . GLU A 1 284 ? -19.222 -21.937 20.660 1.00 34.31 284 GLU A O 1
ATOM 2318 N N . SER A 1 285 ? -19.183 -21.146 22.765 1.00 34.00 285 SER A N 1
ATOM 2319 C CA . SER A 1 285 ? -18.337 -22.204 23.275 1.00 34.00 285 SER A CA 1
ATOM 2320 C C . SER A 1 285 ? -19.143 -23.497 23.236 1.00 34.00 285 SER A C 1
ATOM 2322 O O . SER A 1 285 ? -19.867 -23.796 24.188 1.00 34.00 285 SER A O 1
ATOM 2324 N N . GLU A 1 286 ? -19.012 -24.248 22.139 1.00 35.38 286 GLU A N 1
ATOM 2325 C CA . GLU A 1 286 ? -19.467 -25.629 21.987 1.00 35.38 286 GLU A CA 1
ATOM 2326 C C . GLU A 1 286 ? -18.660 -26.527 22.940 1.00 35.38 286 GLU A C 1
ATOM 2328 O O . GLU A 1 286 ? -17.803 -27.319 22.555 1.00 35.38 286 GLU A O 1
ATOM 2333 N N . GLN A 1 287 ? -18.933 -26.366 24.233 1.00 33.62 287 GLN A N 1
ATOM 2334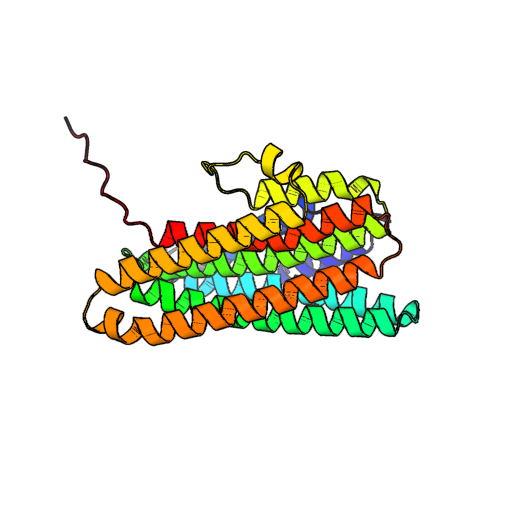 C CA . GLN A 1 287 ? -18.626 -27.322 25.282 1.00 33.62 287 GLN A CA 1
ATOM 2335 C C . GLN A 1 287 ? -19.925 -28.057 25.615 1.00 33.62 287 GLN A C 1
ATOM 2337 O O . GLN A 1 287 ? -20.703 -27.625 26.468 1.00 33.62 287 GLN A O 1
ATOM 2342 N N . GLN A 1 288 ? -20.148 -29.157 24.893 1.00 30.80 288 GLN A N 1
ATOM 2343 C CA . GLN A 1 288 ? -20.961 -30.286 25.352 1.00 30.80 288 GLN A CA 1
ATOM 2344 C C . GLN A 1 288 ? -20.040 -31.346 25.967 1.00 30.80 288 GLN A C 1
ATOM 2346 O O . GLN A 1 288 ? -18.931 -31.536 25.417 1.00 30.80 288 GLN A O 1
#

Sequence (288 aa):
MIKKMIMTVFAVLVSSTGFAITNEQIIAQGAATQKAIFDKYYNRTPSGTSRKDGNLLNSVFPEVITNLDGINRGIYDKEFNRLGEAKEHKRKSTFRKMYVQFNDYILENSKFSRNVFSNFLQEQDDLQAYLYTNIYLSIEAFNLNMNTYLEGRKNSSTIDSNVKTVIDYLYYKGDEKSQEDYMNMSNRELAAIVDKEYMNLNDALDKRIAEGTQAEKKSGNSVKSSFKKLEKLYRQYDKSFEEYIDGSELKNEDKEKIKKLVKFENIASLKFMVKSLEKVEGEESEQQ

Foldseek 3Di:
DVVCVLVCVVVCQVPVDPAAQFLVNVVVNLVVVLVVLLCCLQVPDPPPDDDPPPPSLVRRLVVSVVVLVVLLVVLLVVVLVVCVVVVVVVLNVLSVQLVVLLVVLLVLLLVLLLLCCCFFFPDVVCSSVLSSVLSVLSSSLVSLLSSLLVRCQVPVVSNLVSLLVLLVVLPDPPDPDDSVRLQPDWLVVLVVLLVVLLVLLVVLLVVRLVPGDPVSVVSSVVSVVSSVVSVVSLVSSLVSLLVSLVPDPDDPVSSRSSSSSSSSSSSSSSVSSSVSSDDPPDDPPPDD

Radius of gyration: 20.51 Å; chains: 1; bounding box: 51×45×57 Å

Organism: NCBI:txid157692

pLDDT: mean 83.8, std 18.56, range [26.47, 98.5]